Protein AF-A0A238YSC8-F1 (afdb_monomer)

Radius of gyration: 17.6 Å; Cα contacts (8 Å, |Δi|>4): 257; chains: 1; bounding box: 43×34×46 Å

Mean predicted aligned error: 5.59 Å

Organism: NCBI:txid52697

InterPro domains:
  IPR034660 DinB/YfiT-like putative metalloenzymes [G3DSA:1.20.120.450] (1-91)
  IPR034660 DinB/YfiT-like putative metalloenzymes [SSF109854] (2-89)

Structure (mmCIF, N/CA/C/O backbone):
data_AF-A0A238YSC8-F1
#
_entry.id   AF-A0A238YSC8-F1
#
loop_
_atom_site.group_PDB
_atom_site.id
_atom_site.type_symbol
_atom_site.label_atom_id
_atom_site.label_alt_id
_atom_site.label_comp_id
_atom_site.label_asym_id
_atom_site.label_entity_id
_atom_site.label_seq_id
_atom_site.pdbx_PDB_ins_code
_atom_site.Cartn_x
_atom_site.Cartn_y
_atom_site.Cartn_z
_atom_site.occupancy
_atom_site.B_iso_or_equiv
_atom_site.auth_seq_id
_atom_site.auth_comp_id
_atom_site.auth_asym_id
_atom_site.auth_atom_id
_atom_site.pdbx_PDB_model_num
ATOM 1 N N . MET A 1 1 ? -5.674 9.977 -12.460 1.00 64.38 1 MET A N 1
ATOM 2 C CA . MET A 1 1 ? -5.389 8.674 -13.102 1.00 64.38 1 MET A CA 1
ATOM 3 C C . MET A 1 1 ? -4.545 8.762 -14.370 1.00 64.38 1 MET A C 1
ATOM 5 O O . MET A 1 1 ? -3.507 8.117 -14.392 1.00 64.38 1 MET A O 1
ATOM 9 N N . ALA A 1 2 ? -4.904 9.550 -15.394 1.00 58.25 2 ALA A N 1
ATOM 10 C CA . ALA A 1 2 ? -4.159 9.576 -16.668 1.00 58.25 2 ALA A CA 1
ATOM 11 C C . ALA A 1 2 ? -2.650 9.873 -16.512 1.00 58.25 2 ALA A C 1
ATOM 13 O O . ALA A 1 2 ? -1.813 9.073 -16.926 1.00 58.25 2 ALA A O 1
ATOM 14 N N . GLY A 1 3 ? -2.290 10.927 -15.768 1.00 67.88 3 GLY A N 1
ATOM 15 C CA . GLY A 1 3 ? -0.882 11.250 -15.485 1.00 67.88 3 GLY A CA 1
ATOM 16 C C . GLY A 1 3 ? -0.117 10.179 -14.689 1.00 67.88 3 GLY A C 1
ATOM 17 O O . GLY A 1 3 ? 1.114 10.140 -14.731 1.00 67.88 3 GLY A O 1
ATOM 18 N N . ALA A 1 4 ? -0.824 9.290 -13.985 1.00 76.31 4 ALA A N 1
ATOM 19 C CA . ALA A 1 4 ? -0.217 8.163 -13.285 1.00 76.31 4 ALA A CA 1
ATOM 20 C C . ALA A 1 4 ? 0.035 6.976 -14.233 1.00 76.31 4 ALA A C 1
ATOM 22 O O . ALA A 1 4 ? 1.123 6.401 -14.215 1.00 76.31 4 ALA A O 1
ATOM 23 N N . ALA A 1 5 ? -0.901 6.690 -15.146 1.00 81.25 5 ALA A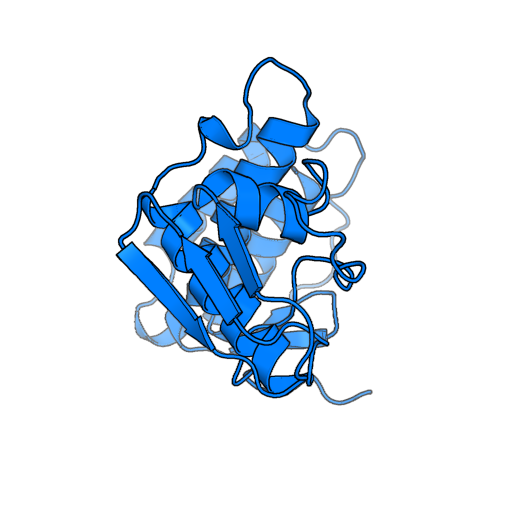 N 1
ATOM 24 C CA . ALA A 1 5 ? -0.708 5.703 -16.210 1.00 81.25 5 ALA A CA 1
ATOM 25 C C . ALA A 1 5 ? 0.500 6.050 -17.100 1.00 81.25 5 ALA A C 1
ATOM 27 O O . ALA A 1 5 ? 1.353 5.195 -17.337 1.00 81.25 5 ALA A O 1
ATOM 28 N N . ASP A 1 6 ? 0.652 7.315 -17.501 1.00 83.25 6 ASP A N 1
ATOM 29 C CA . ASP A 1 6 ? 1.823 7.753 -18.275 1.00 83.25 6 ASP A CA 1
ATOM 30 C C . ASP A 1 6 ? 3.129 7.662 -17.475 1.00 83.25 6 ASP A C 1
ATOM 32 O O . ASP A 1 6 ? 4.182 7.336 -18.029 1.00 83.25 6 ASP A O 1
ATOM 36 N N . ALA A 1 7 ? 3.083 7.876 -16.156 1.00 86.12 7 ALA A N 1
ATOM 37 C CA . ALA A 1 7 ? 4.238 7.620 -15.302 1.00 86.12 7 ALA A CA 1
ATOM 38 C C . ALA A 1 7 ? 4.650 6.141 -15.336 1.00 86.12 7 ALA A C 1
ATOM 40 O O . ALA A 1 7 ? 5.844 5.848 -15.389 1.00 86.12 7 ALA A O 1
ATOM 41 N N . TYR A 1 8 ? 3.697 5.208 -15.371 1.00 90.44 8 TYR A N 1
ATOM 42 C CA . TYR A 1 8 ? 3.995 3.780 -15.476 1.00 90.44 8 TYR A CA 1
ATOM 43 C C . TYR A 1 8 ? 4.559 3.370 -16.828 1.00 90.44 8 TYR A C 1
ATOM 45 O O . TYR A 1 8 ? 5.507 2.587 -16.853 1.00 90.44 8 TYR A O 1
ATOM 53 N N . VAL A 1 9 ? 4.062 3.942 -17.929 1.00 89.56 9 VAL A N 1
ATOM 54 C CA . VAL A 1 9 ? 4.669 3.762 -19.259 1.00 89.56 9 VAL A CA 1
ATOM 55 C C . VAL A 1 9 ? 6.154 4.112 -19.217 1.00 89.56 9 VAL A C 1
ATOM 57 O O . VAL A 1 9 ? 6.988 3.306 -19.627 1.00 89.56 9 VAL A O 1
ATOM 60 N N . ARG A 1 10 ? 6.494 5.266 -18.630 1.00 89.25 10 ARG A N 1
ATOM 61 C CA . ARG A 1 10 ? 7.890 5.705 -18.496 1.00 89.25 10 ARG A CA 1
ATOM 62 C C . ARG A 1 10 ? 8.728 4.742 -17.664 1.00 89.25 10 ARG A C 1
ATOM 64 O O . ARG A 1 10 ? 9.834 4.411 -18.075 1.00 89.25 10 ARG A O 1
ATOM 71 N N . LEU A 1 11 ? 8.214 4.249 -16.535 1.00 92.31 11 LEU A N 1
ATOM 72 C CA . LEU A 1 11 ? 8.945 3.271 -15.721 1.00 92.31 11 LEU A CA 1
ATOM 73 C C . LEU A 1 11 ? 9.234 1.981 -16.500 1.00 92.31 11 LEU A C 1
ATOM 75 O O . LEU A 1 11 ? 10.340 1.456 -16.411 1.00 92.31 11 LEU A O 1
ATOM 79 N N . LEU A 1 12 ? 8.279 1.479 -17.288 1.00 93.50 12 LEU A N 1
ATOM 80 C CA . LEU A 1 12 ? 8.505 0.285 -18.109 1.00 93.50 12 LEU A CA 1
ATOM 81 C C . LEU A 1 12 ? 9.498 0.546 -19.251 1.00 93.50 12 LEU A C 1
ATOM 83 O O . LEU A 1 12 ? 10.317 -0.320 -19.556 1.00 93.50 12 LEU A O 1
ATOM 87 N N . ASP A 1 13 ? 9.483 1.736 -19.852 1.00 92.50 13 ASP A N 1
ATOM 88 C CA . ASP A 1 13 ? 10.477 2.108 -20.860 1.00 92.50 13 ASP A CA 1
ATOM 89 C C . ASP A 1 13 ? 11.886 2.242 -20.255 1.00 92.50 13 ASP A C 1
ATOM 91 O O . ASP A 1 13 ? 12.829 1.695 -20.826 1.00 92.50 13 ASP A O 1
ATOM 95 N N . VAL A 1 14 ? 12.031 2.836 -19.064 1.00 92.81 14 VAL A N 1
ATOM 96 C CA . VAL A 1 14 ? 13.306 2.867 -18.316 1.00 92.81 14 VAL A CA 1
ATOM 97 C C . VAL A 1 14 ? 13.783 1.456 -17.994 1.00 92.81 14 VAL A C 1
ATOM 99 O O . VAL A 1 14 ? 14.952 1.139 -18.201 1.00 92.81 14 VAL A O 1
ATOM 102 N N . ALA A 1 15 ? 12.889 0.580 -17.535 1.00 93.94 15 ALA A N 1
ATOM 103 C CA . ALA A 1 15 ? 13.233 -0.811 -17.266 1.00 93.94 15 ALA A CA 1
ATOM 104 C C . ALA A 1 15 ? 13.764 -1.524 -18.518 1.00 93.94 15 ALA A C 1
ATOM 106 O O . ALA A 1 1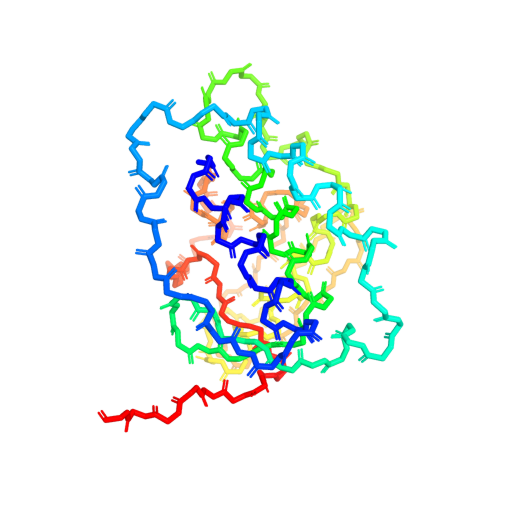5 ? 14.674 -2.344 -18.422 1.00 93.94 15 ALA A O 1
ATOM 107 N N . ARG A 1 16 ? 13.219 -1.201 -19.696 1.00 92.25 16 ARG A N 1
ATOM 108 C CA . ARG A 1 16 ? 13.621 -1.785 -20.979 1.00 92.25 16 ARG A CA 1
ATOM 109 C C . ARG A 1 16 ? 14.963 -1.260 -21.486 1.00 92.25 16 ARG A C 1
ATOM 111 O O . ARG A 1 16 ? 15.736 -2.040 -22.033 1.00 92.25 16 ARG A O 1
ATOM 118 N N . THR A 1 17 ? 15.202 0.046 -21.388 1.00 91.31 17 THR A N 1
ATOM 119 C CA . THR A 1 17 ? 16.328 0.720 -22.061 1.00 91.31 17 THR A CA 1
ATOM 120 C C . THR A 1 17 ? 17.481 1.073 -21.128 1.00 91.31 17 THR A C 1
ATOM 122 O O . THR A 1 17 ? 18.590 1.303 -21.599 1.00 91.31 17 THR A O 1
ATOM 125 N N . GLY A 1 18 ? 17.231 1.153 -19.819 1.00 85.19 18 GLY A N 1
ATOM 126 C CA . GLY A 1 18 ? 18.168 1.702 -18.840 1.00 85.19 18 GLY A CA 1
ATOM 127 C C . GLY A 1 18 ? 18.346 3.222 -18.936 1.00 85.19 18 GLY A C 1
ATOM 128 O O . GLY A 1 18 ? 19.244 3.760 -18.298 1.00 85.19 18 GLY A O 1
ATOM 129 N N . THR A 1 19 ? 17.539 3.925 -19.738 1.00 80.38 19 THR A N 1
ATOM 130 C CA . THR A 1 19 ? 17.641 5.377 -19.941 1.00 80.38 19 THR A CA 1
ATOM 131 C C . THR A 1 19 ? 16.330 6.057 -19.574 1.00 80.38 19 THR A C 1
ATOM 133 O O . THR A 1 19 ? 15.269 5.682 -20.075 1.00 80.38 19 THR A O 1
ATOM 136 N N . GLU A 1 20 ? 16.407 7.091 -18.738 1.00 70.81 20 GLU A N 1
ATOM 137 C CA . GLU A 1 20 ? 15.304 8.030 -18.546 1.00 70.81 20 GLU A CA 1
ATOM 138 C C . GLU A 1 20 ? 15.162 8.871 -19.817 1.00 70.81 20 GLU A C 1
ATOM 140 O O . GLU A 1 20 ? 15.977 9.746 -20.102 1.00 70.81 20 GLU A O 1
ATOM 145 N N . ALA A 1 21 ? 14.155 8.564 -20.637 1.00 58.00 21 ALA A N 1
ATOM 146 C CA . ALA A 1 21 ? 13.772 9.464 -21.715 1.00 58.00 21 ALA A CA 1
ATOM 147 C C . ALA A 1 21 ? 13.304 10.797 -21.103 1.00 58.00 21 ALA A C 1
ATOM 149 O O . ALA A 1 21 ? 12.639 10.801 -20.064 1.00 58.00 21 ALA A O 1
ATOM 150 N N . GLY A 1 22 ? 13.673 11.915 -21.736 1.00 50.81 22 GLY A N 1
ATOM 151 C CA . GLY A 1 22 ? 13.318 13.257 -21.274 1.00 50.81 22 GLY A CA 1
ATOM 152 C C . GLY A 1 22 ? 11.814 13.421 -21.034 1.00 50.81 22 GLY A C 1
ATOM 153 O O . GLY A 1 22 ? 10.988 12.768 -21.671 1.00 50.81 22 GLY A O 1
ATOM 154 N N . ILE A 1 23 ? 11.468 14.290 -20.083 1.00 46.94 23 ILE A N 1
ATOM 155 C CA . ILE A 1 23 ? 10.084 14.594 -19.714 1.00 46.94 23 ILE A CA 1
ATOM 156 C C . ILE A 1 23 ? 9.433 15.356 -20.874 1.00 46.94 23 ILE A C 1
ATOM 158 O O . ILE A 1 23 ? 9.537 16.576 -20.952 1.00 46.94 23 ILE A O 1
ATOM 162 N N . GLU A 1 24 ? 8.743 14.656 -21.769 1.00 49.22 24 GLU A N 1
ATOM 163 C CA . GLU A 1 24 ? 7.654 15.284 -22.511 1.00 49.22 24 GLU A CA 1
ATOM 164 C C . GLU A 1 24 ? 6.443 15.315 -21.580 1.00 49.22 24 GLU A C 1
ATOM 166 O O . GLU A 1 24 ? 5.875 14.277 -21.219 1.00 49.22 24 GLU A O 1
ATOM 171 N N . ASP A 1 25 ? 6.114 16.522 -21.117 1.00 48.91 25 ASP A N 1
ATOM 172 C CA . ASP A 1 25 ? 4.955 16.799 -20.278 1.00 48.91 25 ASP A CA 1
ATOM 173 C C . ASP A 1 25 ? 3.672 16.522 -21.072 1.00 48.91 25 ASP A C 1
ATOM 175 O O . ASP A 1 25 ? 3.086 17.388 -21.711 1.00 48.91 25 ASP A O 1
ATOM 179 N N . SER A 1 26 ? 3.266 15.256 -21.072 1.00 51.94 26 SER A N 1
ATOM 180 C CA . SER A 1 26 ? 1.956 14.800 -21.541 1.00 51.94 26 SER A CA 1
ATOM 181 C C . SER A 1 26 ? 0.897 14.914 -20.442 1.00 51.94 26 SER A C 1
ATOM 183 O O . SER A 1 26 ? -0.267 14.604 -20.678 1.00 51.94 26 SER A O 1
ATOM 185 N N . SER A 1 27 ? 1.266 15.390 -19.247 1.00 49.78 27 SER A N 1
ATOM 186 C CA . SER A 1 27 ? 0.360 15.607 -18.117 1.00 49.78 27 SER A CA 1
ATOM 187 C C . SER A 1 27 ? -0.376 16.945 -18.215 1.00 49.78 27 SER A C 1
ATOM 189 O O . SER A 1 27 ? -0.402 17.737 -17.276 1.00 49.78 27 SER A O 1
ATOM 191 N N . GLY A 1 28 ? -1.041 17.177 -19.345 1.00 47.53 28 GLY A N 1
ATOM 192 C CA . GLY A 1 28 ? -2.142 18.132 -19.380 1.00 47.53 28 GLY A CA 1
ATOM 193 C C . GLY A 1 28 ? -3.336 17.595 -18.571 1.00 47.53 28 GLY A C 1
ATOM 194 O O . GLY A 1 28 ? -3.516 16.375 -18.488 1.00 47.53 28 GLY A O 1
ATOM 195 N N . PRO A 1 29 ? -4.182 18.464 -17.992 1.00 51.38 29 PRO A N 1
ATOM 196 C CA . PRO A 1 29 ? -5.424 18.059 -17.320 1.00 51.38 29 PRO A CA 1
ATOM 197 C C . PRO A 1 29 ? -6.420 17.320 -18.242 1.00 51.38 29 PRO A C 1
ATOM 199 O O . PRO A 1 29 ? -7.362 16.718 -17.737 1.00 51.38 29 PRO A O 1
ATOM 202 N N . ASP A 1 30 ? -6.157 17.297 -19.554 1.00 53.28 30 ASP A N 1
ATOM 203 C CA . ASP A 1 30 ? -6.981 16.674 -20.599 1.00 53.28 30 ASP A CA 1
ATOM 204 C C . ASP A 1 30 ? -6.382 15.373 -21.171 1.00 53.28 30 ASP A C 1
ATOM 206 O O . ASP A 1 30 ? -6.809 14.902 -22.226 1.00 53.28 30 ASP A O 1
ATOM 210 N N . ALA A 1 31 ? -5.362 14.789 -20.529 1.00 61.41 31 ALA A N 1
ATOM 211 C CA . ALA A 1 31 ? -4.798 13.521 -20.988 1.00 61.41 31 ALA A CA 1
ATOM 212 C C . ALA A 1 31 ? -5.861 12.410 -20.931 1.00 61.41 31 ALA A C 1
ATOM 214 O O . ALA A 1 31 ? -6.350 12.049 -19.859 1.00 61.41 31 ALA A O 1
ATOM 215 N N . ASP A 1 32 ? -6.203 11.871 -22.101 1.00 78.94 32 ASP A N 1
ATOM 216 C CA . ASP A 1 32 ? -7.170 10.790 -22.252 1.00 78.94 32 ASP A CA 1
ATOM 217 C C . ASP A 1 32 ? -6.689 9.531 -21.511 1.00 78.94 32 ASP A C 1
ATOM 219 O O . ASP A 1 32 ? -5.675 8.919 -21.866 1.00 78.94 32 ASP A O 1
ATOM 223 N N . LEU A 1 33 ? -7.427 9.157 -20.459 1.00 79.12 33 LEU A N 1
ATOM 224 C CA . LEU A 1 33 ? -7.139 7.983 -19.642 1.00 79.12 33 LEU A CA 1
ATOM 225 C C . LEU A 1 33 ? -7.124 6.704 -20.485 1.00 79.12 33 LEU A C 1
ATOM 227 O O . LEU A 1 33 ? -6.272 5.850 -20.245 1.00 79.12 33 LEU A O 1
ATOM 231 N N . ASP A 1 34 ? -8.024 6.578 -21.462 1.00 82.25 34 ASP A N 1
ATOM 232 C CA . ASP A 1 34 ? -8.090 5.402 -22.329 1.00 82.25 34 ASP A CA 1
ATOM 233 C C . ASP A 1 34 ? -6.828 5.297 -23.189 1.00 82.25 34 ASP A C 1
ATOM 235 O O . ASP A 1 34 ? -6.187 4.243 -23.258 1.00 82.25 34 ASP A O 1
ATOM 239 N N . ALA A 1 35 ? -6.374 6.422 -23.743 1.00 84.12 35 ALA A N 1
ATOM 240 C CA . ALA A 1 35 ? -5.121 6.484 -24.482 1.00 84.12 35 ALA A CA 1
ATOM 241 C C . ALA A 1 35 ? -3.905 6.143 -23.598 1.00 84.12 35 ALA A C 1
ATOM 243 O O . ALA A 1 35 ? -3.019 5.396 -24.031 1.00 84.12 35 ALA A O 1
ATOM 244 N N . SER A 1 36 ? -3.841 6.653 -22.362 1.00 83.19 36 SER A N 1
ATOM 245 C CA . SER A 1 36 ? -2.741 6.348 -21.431 1.00 83.19 36 SER A CA 1
ATOM 246 C C . SER A 1 36 ? -2.745 4.877 -20.996 1.00 83.19 36 SER A C 1
ATOM 248 O O . SER A 1 36 ? -1.689 4.238 -20.984 1.00 83.19 36 SER A O 1
ATOM 250 N N . LEU A 1 37 ? -3.915 4.298 -20.707 1.00 84.50 37 LEU A N 1
ATOM 251 C CA . LEU A 1 37 ? -4.049 2.873 -20.389 1.00 84.50 37 LEU A CA 1
ATOM 252 C C . LEU A 1 37 ? -3.712 1.992 -21.595 1.00 84.50 37 LEU A C 1
ATOM 254 O O . LEU A 1 37 ? -2.982 1.015 -21.445 1.00 84.50 37 LEU A O 1
ATOM 258 N N . THR A 1 38 ? -4.145 2.369 -22.797 1.00 88.50 38 THR A N 1
ATOM 259 C CA . THR A 1 38 ? -3.797 1.675 -24.045 1.00 88.50 38 THR A CA 1
ATOM 260 C C . THR A 1 38 ? -2.284 1.628 -24.249 1.00 88.50 38 THR A C 1
ATOM 262 O O . THR A 1 38 ? -1.724 0.564 -24.529 1.00 88.50 38 THR A O 1
ATOM 265 N N . ARG A 1 39 ? -1.581 2.753 -24.046 1.00 89.19 39 ARG A N 1
ATOM 266 C CA . ARG A 1 39 ? -0.110 2.785 -24.112 1.00 89.19 39 ARG A CA 1
ATOM 267 C C . ARG A 1 39 ? 0.528 1.879 -23.062 1.00 89.19 39 ARG A C 1
ATOM 269 O O . ARG A 1 39 ? 1.464 1.148 -23.387 1.00 89.19 39 ARG A O 1
ATOM 276 N N . LEU A 1 40 ? 0.023 1.898 -21.829 1.00 88.38 40 LEU A N 1
ATOM 277 C CA . LEU A 1 40 ? 0.515 1.032 -20.759 1.00 88.38 40 LEU A CA 1
ATOM 278 C C . LEU A 1 40 ? 0.338 -0.448 -21.111 1.00 88.38 40 LEU A C 1
ATOM 280 O O . LEU A 1 40 ? 1.313 -1.201 -21.080 1.00 88.38 40 LEU A O 1
ATOM 284 N N . PHE A 1 41 ? -0.861 -0.855 -21.523 1.00 89.62 41 PHE A N 1
ATOM 285 C CA . PHE A 1 41 ? -1.148 -2.239 -21.889 1.00 89.62 41 PHE A CA 1
ATOM 286 C C . PHE A 1 41 ? -0.367 -2.712 -23.115 1.00 89.62 41 PHE A C 1
ATOM 288 O O . PHE A 1 41 ? -0.014 -3.884 -23.174 1.00 89.62 41 PHE A O 1
ATOM 295 N N . ALA A 1 42 ? -0.010 -1.823 -24.046 1.00 90.94 42 ALA A N 1
ATOM 296 C CA . ALA A 1 42 ? 0.880 -2.162 -25.154 1.00 90.94 42 ALA A CA 1
ATOM 297 C C . ALA A 1 42 ? 2.340 -2.398 -24.710 1.00 90.94 42 ALA A C 1
ATOM 299 O O . ALA A 1 42 ? 3.063 -3.168 -25.344 1.00 90.94 42 ALA A O 1
ATOM 300 N N . ARG A 1 43 ? 2.801 -1.754 -23.627 1.00 90.38 43 ARG A N 1
ATOM 301 C CA . ARG A 1 43 ? 4.177 -1.904 -23.112 1.00 90.38 43 ARG A CA 1
ATOM 302 C C . ARG A 1 43 ? 4.390 -3.184 -22.321 1.00 90.38 43 ARG A C 1
ATOM 304 O O . ARG A 1 43 ? 5.468 -3.763 -22.417 1.00 90.38 43 ARG A O 1
ATOM 311 N N . VAL A 1 44 ? 3.384 -3.635 -21.576 1.00 92.38 44 VAL A N 1
ATOM 312 C CA . VAL A 1 44 ? 3.476 -4.840 -20.737 1.00 92.38 44 VAL A CA 1
ATOM 313 C C . VAL A 1 44 ? 3.940 -6.081 -21.521 1.00 92.38 44 VAL A C 1
ATOM 315 O O . VAL A 1 44 ? 4.970 -6.642 -21.152 1.00 92.38 44 VAL A O 1
ATOM 318 N N . PRO A 1 45 ? 3.286 -6.511 -22.617 1.00 93.62 45 PRO A N 1
ATOM 319 C CA . PRO A 1 45 ? 3.725 -7.690 -23.366 1.00 93.62 45 PRO A CA 1
ATOM 320 C C . PRO A 1 45 ? 5.023 -7.457 -24.153 1.00 93.62 45 PRO A C 1
ATOM 322 O O . PRO A 1 45 ? 5.693 -8.417 -24.521 1.00 93.62 45 PRO A O 1
ATOM 325 N N . ALA A 1 46 ? 5.392 -6.199 -24.414 1.00 92.69 46 ALA A N 1
ATOM 326 C CA . ALA A 1 46 ? 6.614 -5.844 -25.132 1.00 92.69 46 ALA A CA 1
ATOM 327 C C . ALA A 1 46 ? 7.866 -5.823 -24.236 1.00 92.69 46 ALA A C 1
ATOM 329 O O . ALA A 1 46 ? 8.977 -5.666 -24.750 1.00 92.69 46 ALA A O 1
ATOM 330 N N . LEU A 1 47 ? 7.716 -5.945 -22.910 1.00 93.81 47 LEU A N 1
ATOM 331 C CA . LEU A 1 47 ? 8.845 -5.872 -21.989 1.00 93.81 47 LEU A CA 1
ATOM 332 C C . LEU A 1 47 ? 9.610 -7.211 -21.945 1.00 93.81 47 LEU A C 1
ATOM 334 O O . LEU A 1 47 ? 9.020 -8.237 -21.595 1.00 93.81 47 LEU A O 1
ATOM 338 N N . PRO A 1 48 ? 10.926 -7.233 -22.252 1.00 96.06 48 PRO A N 1
ATOM 339 C CA . PRO A 1 48 ? 11.724 -8.455 -22.174 1.00 96.06 48 PRO A CA 1
ATOM 340 C C . PRO A 1 48 ? 11.715 -9.062 -20.767 1.00 96.06 48 PRO A C 1
ATOM 342 O O . PRO A 1 48 ? 11.812 -8.336 -19.780 1.00 96.06 48 PRO A O 1
ATOM 345 N N . VAL A 1 49 ? 11.684 -10.397 -20.667 1.00 95.56 49 VAL A N 1
ATOM 346 C CA . VAL A 1 49 ? 11.579 -11.108 -19.375 1.00 95.56 49 VAL A CA 1
ATOM 347 C C . VAL A 1 49 ? 12.596 -10.628 -18.321 1.00 95.56 49 VAL A C 1
ATOM 349 O O . VAL A 1 49 ? 12.176 -10.339 -17.200 1.00 95.56 49 VAL A O 1
ATOM 352 N N . PRO A 1 50 ? 13.899 -10.462 -18.633 1.00 96.12 50 PRO A N 1
ATOM 353 C CA . PRO A 1 50 ? 14.871 -9.990 -17.643 1.00 96.12 50 PRO A CA 1
ATOM 354 C C . PRO A 1 50 ? 14.623 -8.550 -17.173 1.00 96.12 50 PRO A C 1
ATOM 356 O O . PRO A 1 50 ? 14.915 -8.221 -16.025 1.00 96.12 50 PRO A O 1
ATOM 359 N N . ALA A 1 51 ? 14.046 -7.700 -18.029 1.00 96.25 51 ALA A N 1
ATOM 360 C CA . ALA A 1 51 ? 13.813 -6.291 -17.722 1.00 96.25 51 ALA A CA 1
ATOM 361 C C . ALA A 1 51 ? 12.770 -6.091 -16.611 1.00 96.25 51 ALA A C 1
ATOM 363 O O . ALA A 1 51 ? 12.785 -5.062 -15.940 1.00 96.25 51 ALA A O 1
ATOM 364 N N . TRP A 1 52 ? 11.923 -7.089 -16.331 1.00 97.19 52 TRP A N 1
ATOM 365 C CA . TRP A 1 52 ? 11.001 -7.046 -15.192 1.00 97.19 52 TRP A CA 1
ATOM 366 C C . TRP A 1 52 ? 11.708 -6.917 -13.836 1.00 97.19 52 TRP A C 1
ATOM 368 O O . TRP A 1 52 ? 11.116 -6.382 -12.898 1.00 97.19 52 TRP A O 1
ATOM 378 N N . GLN A 1 53 ? 12.960 -7.378 -13.730 1.00 96.44 53 GLN A N 1
ATOM 379 C CA . GLN A 1 53 ? 13.761 -7.289 -12.504 1.00 96.44 53 GLN A CA 1
ATOM 380 C C . GLN A 1 53 ? 14.538 -5.974 -12.377 1.00 96.44 53 GLN A C 1
ATOM 382 O O . GLN A 1 53 ? 15.068 -5.681 -11.305 1.00 96.44 53 GLN A O 1
ATOM 387 N N . ASN A 1 54 ? 14.601 -5.166 -13.439 1.00 95.94 54 ASN A N 1
ATOM 388 C CA . ASN A 1 54 ? 15.339 -3.911 -13.404 1.00 95.94 54 ASN A CA 1
ATOM 389 C C . ASN A 1 54 ? 14.692 -2.943 -12.409 1.00 95.94 54 ASN A C 1
ATOM 391 O O . ASN A 1 54 ? 13.472 -2.761 -12.395 1.00 95.94 54 ASN A O 1
ATOM 395 N N . LEU A 1 55 ? 15.527 -2.332 -11.564 1.00 94.69 55 LEU A N 1
ATOM 396 C CA . LEU A 1 55 ? 15.078 -1.351 -10.585 1.00 94.69 55 LEU A CA 1
ATOM 397 C C . LEU A 1 55 ? 14.775 -0.023 -11.273 1.00 94.69 55 LEU A C 1
ATOM 399 O O . LEU A 1 55 ? 15.646 0.569 -11.906 1.00 94.69 55 LEU A O 1
ATOM 403 N N . VAL A 1 56 ? 13.562 0.465 -11.057 1.00 94.19 56 VAL A N 1
ATOM 404 C CA . VAL A 1 56 ? 13.075 1.771 -11.493 1.00 94.19 56 VAL A CA 1
ATOM 405 C C . VAL A 1 56 ? 12.766 2.635 -10.273 1.00 94.19 56 VAL A C 1
ATOM 407 O O . VAL A 1 56 ? 12.538 2.115 -9.177 1.00 94.19 56 VAL A O 1
ATOM 410 N N . THR A 1 57 ? 12.762 3.954 -10.446 1.00 92.38 57 THR A N 1
ATOM 411 C CA . THR A 1 57 ? 12.574 4.910 -9.347 1.00 92.38 57 THR A CA 1
ATOM 412 C C . THR A 1 57 ? 11.169 5.502 -9.396 1.00 92.38 57 THR A C 1
ATOM 414 O O . THR A 1 57 ? 10.771 6.130 -10.373 1.00 92.38 57 THR A O 1
ATOM 417 N N . ALA A 1 58 ? 10.391 5.316 -8.330 1.00 89.06 58 ALA A N 1
ATOM 418 C CA . ALA A 1 58 ? 9.104 5.978 -8.179 1.00 89.06 58 ALA A CA 1
ATOM 419 C C . ALA A 1 58 ? 9.290 7.497 -8.036 1.00 89.06 58 ALA A C 1
ATOM 421 O O . ALA A 1 58 ? 10.295 7.954 -7.501 1.00 89.06 58 ALA A O 1
ATOM 422 N N . ARG A 1 59 ? 8.269 8.291 -8.388 1.00 85.75 59 ARG A N 1
ATOM 423 C CA . ARG A 1 59 ? 8.290 9.760 -8.223 1.00 85.75 59 ARG A CA 1
ATOM 424 C C . ARG A 1 59 ? 8.644 10.215 -6.796 1.00 85.75 59 ARG A C 1
ATOM 426 O O . ARG A 1 59 ? 9.243 11.264 -6.619 1.00 85.75 59 ARG A O 1
ATOM 433 N N . ALA A 1 60 ? 8.303 9.415 -5.785 1.00 84.38 60 ALA A N 1
ATOM 434 C CA . ALA A 1 60 ? 8.643 9.658 -4.379 1.00 84.38 60 ALA A CA 1
ATOM 435 C C . ALA A 1 60 ? 10.081 9.221 -3.984 1.00 84.38 60 ALA A C 1
ATOM 437 O O . ALA A 1 60 ? 10.405 9.130 -2.795 1.00 84.38 60 ALA A O 1
ATOM 438 N N . GLY A 1 61 ? 10.933 8.906 -4.965 1.00 87.56 61 GLY A N 1
ATOM 439 C CA . GLY A 1 61 ? 12.372 8.654 -4.826 1.00 87.56 61 GLY A CA 1
ATOM 440 C C . GLY A 1 61 ? 12.774 7.249 -4.365 1.00 87.56 61 GLY A C 1
ATOM 441 O O . GLY A 1 61 ? 13.963 6.950 -4.290 1.00 87.56 61 GLY A O 1
ATOM 442 N N . TRP A 1 62 ? 11.827 6.372 -4.030 1.00 89.94 62 TRP A N 1
ATOM 443 C CA . TRP A 1 62 ? 12.126 4.976 -3.685 1.00 89.94 62 TRP A CA 1
ATOM 444 C C . TRP A 1 62 ? 12.173 4.092 -4.929 1.00 89.94 62 TRP A C 1
ATOM 446 O O . TRP A 1 62 ? 11.445 4.319 -5.898 1.00 89.94 62 TRP A O 1
ATOM 456 N N . ARG A 1 63 ? 13.038 3.078 -4.897 1.00 93.12 63 ARG A N 1
ATOM 457 C CA . ARG A 1 63 ? 13.241 2.149 -6.009 1.00 93.12 63 ARG A CA 1
ATOM 458 C C . ARG A 1 63 ? 12.370 0.910 -5.845 1.00 93.12 63 ARG A C 1
ATOM 460 O O . ARG A 1 63 ? 11.985 0.553 -4.731 1.00 93.12 63 ARG A O 1
ATOM 467 N N . HIS A 1 64 ? 12.070 0.253 -6.957 1.00 94.44 64 HIS A N 1
ATOM 468 C CA . HIS A 1 64 ? 11.418 -1.054 -6.994 1.00 94.44 64 HIS A CA 1
ATOM 469 C C . HIS A 1 64 ? 11.664 -1.742 -8.342 1.00 94.44 64 HIS A C 1
ATOM 471 O O . HIS A 1 64 ? 11.923 -1.054 -9.329 1.00 94.44 64 HIS A O 1
ATOM 477 N N . PRO A 1 65 ? 11.559 -3.075 -8.434 1.00 95.75 65 PRO A N 1
ATOM 478 C CA . PRO A 1 65 ? 11.575 -3.769 -9.713 1.00 95.75 65 PRO A CA 1
ATOM 479 C C . PRO A 1 65 ? 10.428 -3.318 -10.620 1.00 95.75 65 PRO A C 1
ATOM 481 O O . PRO A 1 65 ? 9.338 -2.979 -10.143 1.00 95.75 65 PRO A O 1
ATOM 484 N N . ALA A 1 66 ? 10.638 -3.374 -11.930 1.00 96.06 66 ALA A N 1
ATOM 485 C CA . ALA A 1 66 ? 9.641 -2.974 -12.916 1.00 96.06 66 ALA A CA 1
ATOM 486 C C . ALA A 1 66 ? 8.318 -3.747 -12.797 1.00 96.06 66 ALA A C 1
ATOM 488 O O . ALA A 1 66 ? 7.260 -3.166 -13.023 1.00 96.06 66 ALA A O 1
ATOM 489 N N . TRP A 1 67 ? 8.332 -5.016 -12.369 1.00 95.62 67 TRP A N 1
ATOM 490 C CA . TRP A 1 67 ? 7.093 -5.782 -12.155 1.00 95.62 67 TRP A CA 1
ATOM 491 C C . TRP A 1 67 ? 6.188 -5.164 -11.080 1.00 95.62 67 TRP A C 1
ATOM 493 O O . TRP A 1 67 ? 4.964 -5.234 -11.183 1.00 95.62 67 TRP A O 1
ATOM 503 N N . PHE A 1 68 ? 6.765 -4.485 -10.083 1.00 94.44 68 PHE A N 1
ATOM 504 C CA . PHE A 1 68 ? 6.002 -3.853 -9.006 1.00 94.44 68 PHE A CA 1
ATOM 505 C C . PHE A 1 68 ? 5.199 -2.640 -9.506 1.00 94.44 68 PHE A C 1
ATOM 507 O O . PHE A 1 68 ? 4.200 -2.266 -8.896 1.00 94.44 68 PHE A O 1
ATOM 514 N N . THR A 1 69 ? 5.564 -2.069 -10.662 1.00 93.75 69 THR A N 1
ATOM 515 C CA . THR A 1 69 ? 4.778 -1.040 -11.362 1.00 93.75 69 THR A CA 1
ATOM 516 C C . THR A 1 69 ? 3.335 -1.482 -11.599 1.00 93.75 69 THR A C 1
ATOM 518 O O . THR A 1 69 ? 2.417 -0.695 -11.389 1.00 93.75 69 THR A O 1
ATOM 521 N N . LEU A 1 70 ? 3.116 -2.744 -11.979 1.00 93.69 70 LEU A N 1
ATOM 522 C CA . LEU A 1 70 ? 1.773 -3.253 -12.267 1.00 93.69 70 LEU A CA 1
ATOM 523 C C . LEU A 1 70 ? 0.902 -3.304 -11.013 1.00 93.69 70 LEU A C 1
ATOM 525 O O . LEU A 1 70 ? -0.268 -2.939 -11.055 1.00 93.69 70 LEU A O 1
ATOM 529 N N . LEU A 1 71 ? 1.487 -3.6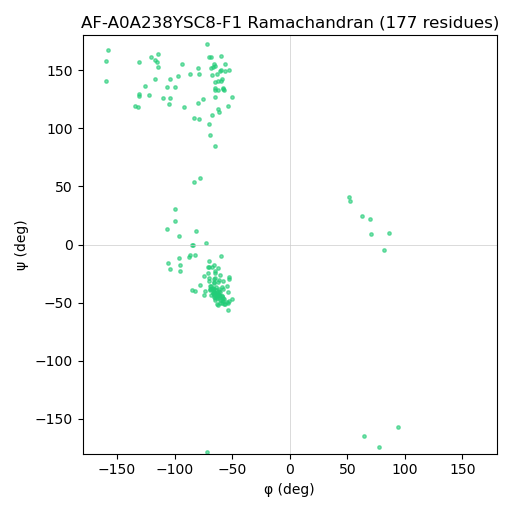78 -9.876 1.00 94.38 71 LEU A N 1
ATOM 530 C CA . LEU A 1 71 ? 0.774 -3.703 -8.603 1.00 94.38 71 LEU A CA 1
ATOM 531 C C . LEU A 1 71 ? 0.446 -2.290 -8.107 1.00 94.38 71 LEU A C 1
ATOM 533 O O . LEU A 1 71 ? -0.625 -2.049 -7.553 1.00 94.38 71 LEU A O 1
ATOM 537 N N . ARG A 1 72 ? 1.342 -1.325 -8.352 1.00 93.25 72 ARG A N 1
ATOM 538 C CA . ARG A 1 72 ? 1.062 0.093 -8.088 1.00 93.25 72 ARG A CA 1
ATOM 539 C C . ARG A 1 72 ? -0.067 0.622 -8.974 1.00 93.25 72 ARG A C 1
ATOM 541 O O . ARG A 1 72 ? -0.928 1.329 -8.462 1.00 93.25 72 ARG A O 1
ATOM 548 N N . CYS A 1 73 ? -0.082 0.246 -10.253 1.00 92.56 73 CYS A N 1
ATOM 549 C CA . CYS A 1 73 ? -1.152 0.601 -11.180 1.00 92.56 73 CYS A CA 1
ATOM 550 C C . CYS A 1 73 ? -2.496 0.012 -10.746 1.00 92.56 73 CYS A C 1
ATOM 552 O O . CYS A 1 73 ? -3.493 0.729 -10.748 1.00 92.56 73 CYS A O 1
ATOM 554 N N . TRP A 1 74 ? -2.520 -1.261 -10.336 1.00 94.62 74 TRP A N 1
ATOM 555 C CA . TRP A 1 74 ? -3.728 -1.896 -9.809 1.00 94.62 74 TRP A CA 1
ATOM 556 C C . TRP A 1 74 ? -4.263 -1.120 -8.607 1.00 94.62 74 TRP A C 1
ATOM 558 O O . TRP A 1 74 ? -5.407 -0.687 -8.608 1.00 94.62 74 TRP A O 1
ATOM 568 N N . ARG A 1 75 ? -3.395 -0.837 -7.635 1.00 94.94 75 ARG A N 1
ATOM 569 C CA . ARG A 1 75 ? -3.736 -0.045 -6.454 1.00 94.94 75 ARG A CA 1
ATOM 570 C C . ARG A 1 75 ? -4.345 1.311 -6.788 1.00 94.94 75 ARG A C 1
ATOM 572 O O . ARG A 1 75 ? -5.385 1.650 -6.242 1.00 94.94 75 ARG A O 1
ATOM 579 N N . GLU A 1 76 ? -3.702 2.072 -7.668 1.00 92.62 76 GLU A N 1
ATOM 580 C CA . GLU A 1 76 ? -4.203 3.388 -8.065 1.00 92.62 76 GLU A CA 1
ATOM 581 C C . GLU A 1 76 ? -5.557 3.304 -8.762 1.00 92.62 76 GLU A C 1
ATOM 583 O O . GLU A 1 76 ? -6.424 4.117 -8.460 1.00 92.62 76 GLU A O 1
ATOM 588 N N . LEU A 1 77 ? -5.764 2.315 -9.636 1.00 92.50 77 LEU A N 1
ATOM 589 C CA . LEU A 1 77 ? -7.048 2.099 -10.299 1.00 92.50 77 LEU A CA 1
ATOM 590 C C . LEU A 1 77 ? -8.166 1.858 -9.286 1.00 92.50 77 LEU A C 1
ATOM 592 O O . LEU A 1 77 ? -9.176 2.552 -9.327 1.00 92.50 77 LEU A O 1
ATOM 596 N N . GLU A 1 78 ? -7.954 0.944 -8.343 1.00 96.00 78 GLU A N 1
ATOM 597 C CA . GLU A 1 78 ? -8.949 0.598 -7.325 1.00 96.00 78 GLU A CA 1
ATOM 598 C C . GLU A 1 78 ? -9.270 1.782 -6.411 1.00 96.00 78 GLU A C 1
ATOM 600 O O . GLU A 1 78 ? -10.431 2.040 -6.095 1.00 96.00 78 GLU A O 1
ATOM 605 N N . THR A 1 79 ? -8.250 2.535 -5.993 1.00 94.69 79 THR A N 1
ATOM 606 C CA . THR A 1 79 ? -8.464 3.682 -5.112 1.00 94.69 79 THR A CA 1
ATOM 607 C C . THR A 1 79 ? -9.079 4.872 -5.820 1.00 94.69 79 THR A C 1
ATOM 609 O O . THR A 1 79 ? -9.947 5.524 -5.254 1.00 94.69 79 THR A O 1
ATOM 612 N N . HIS A 1 80 ? -8.664 5.155 -7.053 1.00 91.94 80 HIS A N 1
ATOM 613 C CA . HIS A 1 80 ? -9.226 6.274 -7.792 1.00 91.94 80 HIS A CA 1
ATOM 614 C C . HIS A 1 80 ? -10.629 5.982 -8.306 1.00 91.94 80 HIS A C 1
ATOM 616 O O . HIS A 1 80 ? -11.397 6.921 -8.459 1.00 91.94 80 HIS A O 1
ATOM 622 N N . HIS A 1 81 ? -10.987 4.719 -8.543 1.00 93.38 81 HIS A N 1
ATOM 623 C CA . HIS A 1 81 ? -12.367 4.369 -8.857 1.00 93.38 81 HIS A CA 1
ATOM 624 C C . HIS A 1 81 ? -13.298 4.668 -7.674 1.00 93.38 81 HIS A C 1
ATOM 626 O O . HIS A 1 81 ? -14.365 5.233 -7.886 1.00 93.38 81 HIS A O 1
ATOM 632 N N . VAL A 1 82 ? -12.853 4.400 -6.437 1.00 96.25 82 VAL A N 1
ATOM 633 C CA . VAL A 1 82 ? -13.565 4.849 -5.226 1.00 96.25 82 VAL A CA 1
ATOM 634 C C . VAL A 1 82 ? -13.651 6.375 -5.175 1.00 96.25 82 VAL A C 1
ATOM 636 O O . VAL A 1 82 ? -14.722 6.928 -4.953 1.00 96.25 82 VAL A O 1
ATOM 639 N N . ASP A 1 83 ? -12.543 7.070 -5.444 1.00 94.44 83 ASP A N 1
ATOM 640 C CA . ASP A 1 83 ? -12.497 8.538 -5.388 1.00 94.44 83 ASP A CA 1
ATOM 641 C C . ASP A 1 83 ? -13.373 9.227 -6.459 1.00 94.44 83 ASP A C 1
ATOM 643 O O . ASP A 1 83 ? -13.664 10.415 -6.329 1.00 94.44 83 ASP A O 1
ATOM 647 N N . LEU A 1 84 ? -13.785 8.518 -7.521 1.00 93.31 84 LEU A N 1
ATOM 648 C CA . LEU A 1 84 ? -14.736 9.038 -8.514 1.00 93.31 84 LEU A CA 1
ATOM 649 C C . LEU A 1 84 ? -16.158 9.179 -7.955 1.00 93.31 84 LEU A C 1
ATOM 651 O O . LEU A 1 84 ? -16.976 9.829 -8.603 1.00 93.31 84 LEU A O 1
ATOM 655 N N . ASP A 1 85 ? -16.450 8.569 -6.800 1.00 92.62 85 ASP A N 1
ATOM 656 C CA . ASP A 1 85 ? -17.754 8.623 -6.126 1.00 92.62 85 ASP A CA 1
ATOM 657 C C . ASP A 1 85 ? -18.924 8.229 -7.052 1.00 92.62 85 ASP A C 1
ATOM 659 O O . ASP A 1 85 ? -20.015 8.794 -7.037 1.00 92.62 85 ASP A O 1
ATOM 663 N N . ALA A 1 86 ? -18.673 7.243 -7.918 1.00 95.19 86 ALA A N 1
ATOM 664 C CA . ALA A 1 86 ? -19.620 6.754 -8.922 1.00 95.19 86 ALA A CA 1
ATOM 665 C C . ALA A 1 86 ? -20.343 5.464 -8.485 1.00 95.19 86 ALA A C 1
ATOM 667 O O . ALA A 1 86 ? -20.850 4.720 -9.324 1.00 95.19 86 ALA A O 1
ATOM 668 N N . GLY A 1 87 ? -20.369 5.184 -7.176 1.00 96.00 87 GLY A N 1
ATOM 669 C CA . GLY A 1 87 ? -20.960 3.973 -6.597 1.00 96.00 87 GLY A CA 1
ATOM 670 C C . GLY A 1 87 ? -20.032 2.754 -6.548 1.00 96.00 87 GLY A C 1
ATOM 671 O O . GLY A 1 87 ? -20.513 1.665 -6.260 1.00 96.00 87 GLY A O 1
ATOM 672 N N . TYR A 1 88 ? -18.735 2.923 -6.830 1.00 97.19 88 TYR A N 1
ATOM 673 C CA . TYR A 1 88 ? -17.713 1.910 -6.555 1.00 97.19 88 TYR A CA 1
ATOM 674 C C . TYR A 1 88 ? -17.112 2.164 -5.175 1.00 97.19 88 TYR A C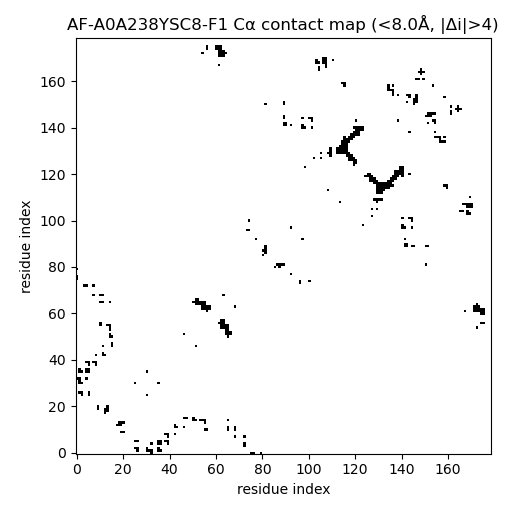 1
ATOM 676 O O . TYR A 1 88 ? -16.521 3.217 -4.941 1.00 97.19 88 TYR A O 1
ATOM 684 N N . GLU A 1 89 ? -17.253 1.218 -4.258 1.00 97.69 89 GLU A N 1
ATOM 685 C CA . GLU A 1 89 ? -16.849 1.367 -2.864 1.00 97.69 89 GLU A CA 1
ATOM 686 C C . GLU A 1 89 ? -15.703 0.411 -2.503 1.00 97.69 89 GLU A C 1
ATOM 688 O O . GLU A 1 89 ? -15.459 -0.581 -3.190 1.00 97.69 89 GLU A O 1
ATOM 693 N N . PRO A 1 90 ? -14.996 0.629 -1.378 1.00 97.94 90 PRO A N 1
ATOM 694 C CA . PRO A 1 90 ? -14.010 -0.329 -0.883 1.00 97.94 90 PRO A CA 1
ATOM 695 C C . PRO A 1 90 ? -14.547 -1.759 -0.728 1.00 97.94 90 PRO A C 1
ATOM 697 O O . PRO A 1 90 ? -13.778 -2.709 -0.847 1.00 97.94 90 PRO A O 1
ATOM 700 N N . ALA A 1 91 ? -15.851 -1.930 -0.483 1.00 97.62 91 ALA A N 1
ATOM 701 C CA . ALA A 1 91 ? -16.502 -3.239 -0.428 1.00 97.62 91 ALA A CA 1
ATOM 702 C C . ALA A 1 91 ? -16.499 -3.988 -1.778 1.00 97.62 91 ALA A C 1
ATOM 704 O O . ALA A 1 91 ? -16.564 -5.217 -1.779 1.00 97.62 91 ALA A O 1
ATOM 705 N N . ASP A 1 92 ? -16.366 -3.271 -2.897 1.00 98.19 92 ASP A N 1
ATOM 706 C CA . ASP A 1 92 ? -16.301 -3.831 -4.251 1.00 98.19 92 ASP A CA 1
ATOM 707 C C . ASP A 1 92 ? -14.879 -4.232 -4.664 1.00 98.19 92 ASP A C 1
ATOM 709 O O . ASP A 1 92 ? -14.684 -4.895 -5.687 1.00 98.19 92 ASP A O 1
ATOM 713 N N . TRP A 1 93 ? -13.870 -3.865 -3.868 1.00 98.25 93 TRP A N 1
ATOM 714 C CA . TRP A 1 93 ? -12.484 -4.188 -4.172 1.00 98.25 93 TRP A CA 1
ATOM 715 C C . TRP A 1 93 ? -12.260 -5.702 -4.304 1.00 98.25 93 TRP A C 1
ATOM 717 O O . TRP A 1 93 ? -12.648 -6.474 -3.418 1.00 98.25 93 TRP A O 1
ATOM 727 N N . PRO A 1 94 ? -11.533 -6.157 -5.345 1.00 97.69 94 PRO A N 1
ATOM 728 C CA . PRO A 1 94 ? -11.229 -7.571 -5.507 1.00 97.69 94 PRO A CA 1
ATOM 729 C C . PRO A 1 94 ? -10.499 -8.140 -4.285 1.00 97.69 94 PRO A C 1
ATOM 731 O O . PRO A 1 94 ? -9.488 -7.599 -3.839 1.00 97.69 94 PRO A O 1
ATOM 734 N N . ALA A 1 95 ? -10.934 -9.298 -3.782 1.00 96.50 95 ALA A N 1
ATOM 735 C CA . ALA A 1 95 ? -10.335 -9.915 -2.592 1.00 96.50 95 ALA A CA 1
ATOM 736 C C . ALA A 1 95 ? -8.811 -10.121 -2.710 1.00 96.50 95 ALA A C 1
ATOM 738 O O . ALA A 1 95 ? -8.079 -9.950 -1.736 1.00 96.50 95 ALA A O 1
ATOM 739 N N . ALA A 1 96 ? -8.316 -10.443 -3.912 1.00 96.88 96 ALA A N 1
ATOM 740 C CA . ALA A 1 96 ? -6.885 -10.584 -4.179 1.00 96.88 96 ALA A CA 1
ATOM 741 C C . ALA A 1 96 ? -6.120 -9.253 -4.050 1.00 96.88 96 ALA A C 1
ATOM 743 O O . ALA A 1 96 ? -5.015 -9.245 -3.505 1.00 96.88 96 ALA A O 1
ATOM 744 N N . TYR A 1 97 ? -6.717 -8.139 -4.491 1.00 97.62 97 TYR A N 1
ATOM 745 C CA . TYR A 1 97 ? -6.160 -6.799 -4.302 1.00 97.62 97 TYR A CA 1
ATOM 746 C C . TYR A 1 97 ? -6.083 -6.462 -2.817 1.00 97.62 97 TYR A C 1
ATOM 748 O O . TYR A 1 97 ? -5.012 -6.110 -2.325 1.00 97.62 97 TYR A O 1
ATOM 756 N N . V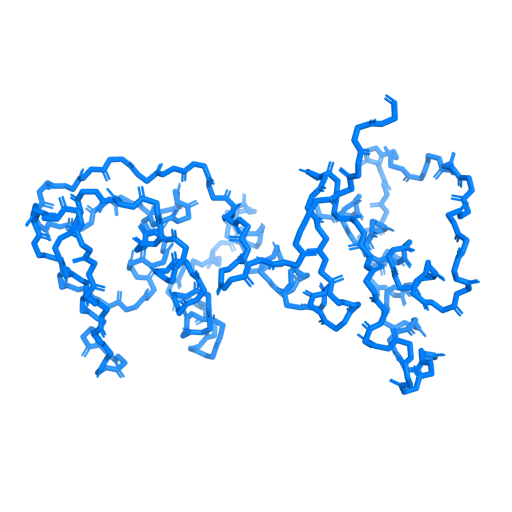AL A 1 98 ? -7.199 -6.628 -2.098 1.00 98.19 98 VAL A N 1
ATOM 757 C CA . VAL A 1 98 ? -7.287 -6.297 -0.672 1.00 98.19 98 VAL A CA 1
ATOM 758 C C . VAL A 1 98 ? -6.254 -7.086 0.129 1.00 98.19 98 VAL A C 1
ATOM 760 O O . VAL A 1 98 ? -5.496 -6.513 0.908 1.00 98.19 98 VAL A O 1
ATOM 763 N N . ALA A 1 99 ? -6.178 -8.396 -0.106 1.00 97.50 99 ALA A N 1
ATOM 764 C CA . ALA A 1 99 ? -5.215 -9.282 0.529 1.00 97.50 99 ALA A CA 1
ATOM 765 C C . ALA A 1 99 ? -3.763 -8.828 0.300 1.00 97.50 99 ALA A C 1
ATOM 767 O O . ALA A 1 99 ? -3.007 -8.667 1.258 1.00 97.50 99 ALA A O 1
ATOM 768 N N . TRP A 1 100 ? -3.385 -8.582 -0.957 1.00 96.62 100 TRP A N 1
ATOM 769 C CA . TRP A 1 100 ? -2.039 -8.130 -1.305 1.00 96.62 100 TRP A CA 1
ATOM 770 C C . TRP A 1 100 ? -1.709 -6.753 -0.705 1.00 96.62 100 TRP A C 1
ATOM 772 O O . TRP A 1 100 ? -0.638 -6.564 -0.122 1.00 96.62 100 TRP A O 1
ATOM 782 N N . ALA A 1 101 ? -2.623 -5.788 -0.822 1.00 97.19 101 ALA A N 1
ATOM 783 C CA . ALA A 1 101 ? -2.411 -4.426 -0.352 1.00 97.19 101 ALA A CA 1
ATOM 784 C C . ALA A 1 101 ? -2.308 -4.355 1.179 1.00 97.19 101 ALA A C 1
ATOM 786 O O . ALA A 1 101 ? -1.481 -3.597 1.695 1.00 97.19 101 ALA A O 1
ATOM 787 N N . LEU A 1 102 ? -3.088 -5.162 1.908 1.00 97.69 102 LEU A N 1
ATOM 788 C CA . LEU A 1 102 ? -2.971 -5.288 3.361 1.00 97.69 102 LEU A CA 1
ATOM 789 C C . LEU A 1 102 ? -1.643 -5.915 3.777 1.00 97.69 102 LEU A C 1
ATOM 791 O O . LEU A 1 102 ? -0.991 -5.372 4.666 1.00 97.69 102 LEU A O 1
ATOM 795 N N . ASP A 1 103 ? -1.206 -6.994 3.119 1.00 96.12 103 ASP A N 1
ATOM 796 C CA . ASP A 1 103 ? 0.085 -7.623 3.423 1.00 96.12 103 ASP A CA 1
ATOM 797 C C . ASP A 1 103 ? 1.236 -6.621 3.276 1.00 96.12 103 ASP A C 1
ATOM 799 O O . ASP A 1 103 ? 2.071 -6.495 4.170 1.00 96.12 103 ASP A O 1
ATOM 803 N N . GLN A 1 104 ? 1.252 -5.860 2.178 1.00 95.12 104 GLN A N 1
ATOM 804 C CA . GLN A 1 104 ? 2.254 -4.817 1.951 1.00 95.12 104 GLN A CA 1
ATOM 805 C C . GLN A 1 104 ? 2.156 -3.683 2.975 1.00 95.12 104 GLN A C 1
ATOM 807 O O . GLN A 1 104 ? 3.169 -3.257 3.524 1.00 95.12 104 GLN A O 1
ATOM 812 N N . THR A 1 105 ? 0.945 -3.191 3.246 1.00 96.81 105 THR A N 1
ATOM 813 C CA . THR A 1 105 ? 0.746 -2.056 4.154 1.00 96.81 105 THR A CA 1
ATOM 814 C C . THR A 1 105 ? 1.162 -2.424 5.575 1.00 96.81 105 THR A C 1
ATOM 816 O O . THR A 1 105 ? 1.928 -1.687 6.193 1.00 96.81 105 THR A O 1
ATOM 819 N N . PHE A 1 106 ? 0.729 -3.578 6.088 1.00 96.88 106 PHE A N 1
ATOM 820 C CA . PHE A 1 106 ? 1.075 -4.004 7.441 1.00 96.88 106 PHE A CA 1
ATOM 821 C C . PHE A 1 106 ? 2.544 -4.400 7.596 1.00 96.88 106 PHE A C 1
ATOM 823 O O . PHE A 1 106 ? 3.099 -4.142 8.662 1.00 96.88 106 PHE A O 1
ATOM 830 N N . ALA A 1 107 ? 3.193 -4.945 6.559 1.00 94.69 107 ALA A N 1
ATOM 831 C CA . ALA A 1 107 ? 4.643 -5.151 6.578 1.00 94.69 107 ALA A CA 1
ATOM 832 C C . ALA A 1 107 ? 5.382 -3.821 6.806 1.00 94.69 107 ALA A C 1
ATOM 834 O O . ALA A 1 107 ? 6.202 -3.714 7.717 1.00 94.69 107 ALA A O 1
ATOM 835 N N . THR A 1 108 ? 5.022 -2.771 6.059 1.00 94.25 108 THR A N 1
ATOM 836 C CA . THR A 1 108 ? 5.646 -1.452 6.227 1.00 94.25 108 THR A CA 1
ATOM 837 C C . THR A 1 108 ? 5.285 -0.789 7.557 1.00 94.25 108 THR A C 1
ATOM 839 O O . THR A 1 108 ? 6.131 -0.135 8.163 1.00 94.25 108 THR A O 1
ATOM 842 N N . LEU A 1 109 ? 4.044 -0.926 8.033 1.00 95.94 109 LEU A N 1
ATOM 843 C CA . LEU A 1 109 ? 3.646 -0.384 9.337 1.00 95.94 109 LEU A CA 1
ATOM 844 C C . LEU A 1 109 ? 4.399 -1.053 10.494 1.00 95.94 109 LEU A C 1
ATOM 846 O O . LEU A 1 109 ? 4.757 -0.365 11.447 1.00 95.94 109 LEU A O 1
ATOM 850 N N . ALA A 1 110 ? 4.673 -2.358 10.398 1.00 94.19 110 ALA A N 1
ATOM 851 C CA . ALA A 1 110 ? 5.474 -3.074 11.386 1.00 94.19 110 ALA A CA 1
ATOM 852 C C . ALA A 1 110 ? 6.924 -2.559 11.428 1.00 94.19 110 ALA A C 1
ATOM 854 O O . ALA A 1 110 ? 7.433 -2.289 12.509 1.00 94.19 110 ALA A O 1
ATOM 855 N N . GLU A 1 111 ? 7.566 -2.331 10.276 1.00 92.44 111 GLU A N 1
ATOM 856 C CA . GLU A 1 111 ? 8.923 -1.748 10.223 1.00 92.44 111 GLU A CA 1
ATOM 857 C C . GLU A 1 111 ? 8.994 -0.308 10.756 1.00 92.44 111 GLU A C 1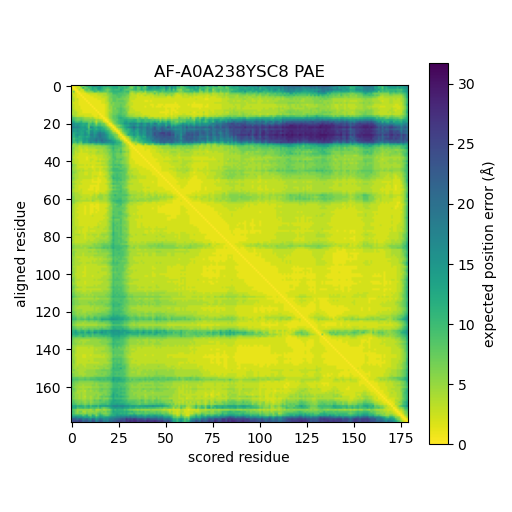
ATOM 859 O O . GLU A 1 111 ? 10.055 0.156 11.170 1.00 92.44 111 GLU A O 1
ATOM 864 N N . ARG A 1 112 ? 7.871 0.415 10.729 1.00 92.12 112 ARG A N 1
ATOM 865 C CA . ARG A 1 112 ? 7.764 1.812 11.174 1.00 92.12 112 ARG A CA 1
ATOM 866 C C . ARG A 1 112 ? 7.269 1.968 12.607 1.00 92.12 112 ARG A C 1
ATOM 868 O O . ARG A 1 112 ? 6.979 3.092 13.006 1.00 92.12 112 ARG A O 1
ATOM 875 N N . ASP A 1 113 ? 7.144 0.865 13.337 1.00 93.69 113 ASP A N 1
ATOM 876 C CA . ASP A 1 113 ? 6.654 0.838 14.714 1.00 93.69 113 ASP A CA 1
ATOM 877 C C . ASP A 1 113 ? 5.310 1.572 14.889 1.00 93.69 113 ASP A C 1
ATOM 879 O O . ASP A 1 113 ? 5.083 2.314 15.843 1.00 93.69 113 ASP A O 1
ATOM 883 N N . PHE A 1 114 ? 4.402 1.396 13.919 1.00 96.25 114 PHE A N 1
ATOM 884 C CA . PHE A 1 114 ? 3.066 1.987 13.979 1.00 96.25 114 PHE A CA 1
ATOM 885 C C . PHE A 1 114 ? 2.337 1.517 15.253 1.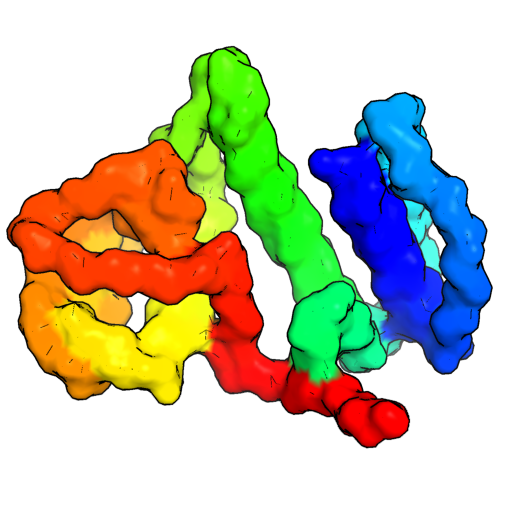00 96.25 114 PHE A C 1
ATOM 887 O O . PHE A 1 114 ? 2.350 0.310 15.516 1.00 96.25 114 PHE A O 1
ATOM 894 N N . PRO A 1 115 ? 1.683 2.415 16.026 1.00 96.38 115 PRO A N 1
ATOM 895 C CA . PRO A 1 115 ? 1.146 2.114 17.359 1.00 96.38 115 PRO A CA 1
ATOM 896 C C . PRO A 1 115 ? -0.179 1.331 17.312 1.00 96.38 115 PRO A C 1
ATOM 898 O O . PRO A 1 115 ? -1.212 1.756 17.828 1.00 96.38 115 PRO A O 1
ATOM 901 N N . LEU A 1 116 ? -0.146 0.171 16.664 1.00 96.56 116 LEU A N 1
ATOM 902 C CA . LEU A 1 116 ? -1.187 -0.845 16.631 1.00 96.56 116 LEU A CA 1
ATOM 903 C C . LEU A 1 116 ? -0.551 -2.167 17.072 1.00 96.56 116 LEU A C 1
ATOM 905 O O . LEU A 1 116 ? 0.544 -2.484 16.630 1.00 96.56 116 LEU A O 1
ATOM 909 N N . ALA A 1 117 ? -1.204 -2.957 17.926 1.00 96.75 117 ALA A N 1
ATOM 910 C CA . ALA A 1 117 ? -0.616 -4.217 18.391 1.00 96.75 117 ALA A CA 1
ATOM 911 C C . ALA A 1 117 ? -0.902 -5.358 17.408 1.00 96.75 117 ALA A C 1
ATOM 913 O O . ALA A 1 117 ? -0.074 -6.245 17.175 1.00 96.75 117 ALA A O 1
ATOM 914 N N . ARG A 1 118 ? -2.117 -5.368 16.849 1.00 97.50 118 ARG A N 1
ATOM 915 C CA . ARG A 1 118 ? -2.588 -6.433 15.962 1.00 97.50 118 ARG A CA 1
ATOM 916 C C . ARG A 1 118 ? -3.747 -5.961 15.096 1.00 97.50 118 ARG A C 1
ATOM 918 O O . ARG A 1 118 ? -4.658 -5.305 15.594 1.00 97.50 118 ARG A O 1
ATOM 925 N N . ALA A 1 119 ? -3.751 -6.393 13.843 1.00 98.19 119 ALA A N 1
ATOM 926 C CA . ALA A 1 119 ? -4.903 -6.319 12.957 1.00 98.19 119 ALA A CA 1
ATOM 927 C C . ALA A 1 119 ? -5.361 -7.723 12.559 1.00 98.19 119 ALA A C 1
ATOM 929 O O . ALA A 1 119 ? -4.540 -8.614 12.341 1.00 98.19 119 ALA A O 1
ATOM 930 N N . GLU A 1 120 ? -6.668 -7.926 12.457 1.00 98.31 120 GLU A N 1
ATOM 931 C CA . GLU A 1 120 ? -7.265 -9.188 12.029 1.00 98.31 120 GLU A CA 1
ATOM 932 C C . GLU A 1 120 ? -8.370 -8.934 11.005 1.00 98.31 120 GLU A C 1
ATOM 934 O O . GLU A 1 120 ? -9.366 -8.274 11.312 1.00 98.31 120 GLU A O 1
ATOM 939 N N . ALA A 1 121 ? -8.184 -9.485 9.805 1.00 98.19 121 ALA A N 1
ATOM 940 C CA . ALA A 1 121 ? -9.192 -9.511 8.756 1.00 98.19 121 ALA A CA 1
ATOM 941 C C . ALA A 1 121 ? -10.135 -10.697 8.988 1.00 98.19 121 ALA A C 1
ATOM 943 O O . ALA A 1 121 ? -9.742 -11.855 8.817 1.00 98.19 121 ALA A O 1
ATOM 944 N N . THR A 1 122 ? -11.373 -10.414 9.386 1.00 97.31 122 THR A N 1
ATOM 945 C CA . THR A 1 122 ? -12.336 -11.438 9.831 1.00 97.31 122 THR A CA 1
ATOM 946 C C . THR A 1 122 ? -12.866 -12.325 8.704 1.00 97.31 122 THR A C 1
ATOM 948 O O . THR A 1 122 ? -13.292 -13.445 8.959 1.00 97.31 122 THR A O 1
ATOM 951 N N . ASP A 1 123 ? -12.843 -11.826 7.473 1.00 96.44 123 ASP A N 1
ATOM 952 C CA . ASP A 1 123 ? -13.303 -12.472 6.237 1.00 96.44 123 ASP A CA 1
ATOM 953 C C . ASP A 1 123 ? -12.173 -13.169 5.457 1.00 96.44 123 ASP A C 1
ATOM 955 O O . ASP A 1 123 ? -12.434 -14.105 4.707 1.00 96.44 123 ASP A O 1
ATOM 959 N N . LEU A 1 124 ? -10.913 -12.763 5.661 1.00 93.50 124 LEU A N 1
ATOM 960 C CA . LEU A 1 124 ? -9.736 -13.408 5.057 1.00 93.50 124 LEU A CA 1
ATOM 961 C C . LEU A 1 124 ? -9.055 -14.436 5.970 1.00 93.50 124 LEU A C 1
ATOM 963 O O . LEU A 1 124 ? -8.158 -15.147 5.517 1.00 93.50 124 LEU A O 1
ATOM 967 N N . GLY A 1 125 ? -9.411 -14.485 7.258 1.00 91.06 125 GLY A N 1
ATOM 968 C CA . GLY A 1 125 ? -8.726 -15.329 8.243 1.00 91.06 125 GLY A CA 1
ATOM 969 C C . GLY A 1 125 ? -7.251 -14.955 8.435 1.00 91.06 125 GLY A C 1
ATOM 970 O O . GLY A 1 125 ? -6.437 -15.799 8.808 1.00 91.06 125 GLY A O 1
ATOM 971 N N . ARG A 1 126 ? -6.887 -13.698 8.146 1.00 96.44 126 ARG A N 1
ATOM 972 C CA . ARG A 1 126 ? -5.510 -13.190 8.220 1.00 96.44 126 ARG A CA 1
ATOM 973 C C . ARG A 1 126 ? -5.304 -12.335 9.458 1.00 96.44 126 ARG A C 1
ATOM 975 O O . ARG A 1 126 ? -6.177 -11.563 9.848 1.00 96.44 126 ARG A O 1
ATOM 982 N N . ILE A 1 127 ? -4.122 -12.459 10.053 1.00 97.69 127 ILE A N 1
ATOM 983 C CA . ILE A 1 127 ? -3.711 -11.705 11.236 1.00 97.69 127 ILE A CA 1
ATOM 984 C C . ILE A 1 127 ? -2.334 -11.107 10.970 1.00 97.69 127 ILE A C 1
ATOM 986 O O . ILE A 1 127 ? -1.394 -11.839 10.662 1.00 97.69 127 ILE A O 1
ATOM 990 N N . TRP A 1 128 ? -2.202 -9.802 11.182 1.00 97.69 128 TRP A N 1
ATOM 991 C CA . TRP A 1 128 ? -0.928 -9.091 11.164 1.00 97.69 128 TRP A CA 1
ATOM 992 C C . TRP A 1 128 ? -0.589 -8.651 12.586 1.00 97.69 128 TRP A C 1
ATOM 994 O O . TRP A 1 128 ? -1.400 -8.018 13.265 1.00 97.69 128 TRP A O 1
ATOM 1004 N N . LYS A 1 129 ? 0.602 -9.021 13.058 1.00 96.56 129 LYS A N 1
ATOM 1005 C CA . LYS A 1 129 ? 1.149 -8.569 14.342 1.00 96.56 129 LYS A CA 1
ATOM 1006 C C . LYS A 1 129 ? 2.135 -7.443 14.073 1.00 96.56 129 LYS A C 1
ATOM 1008 O O . LYS A 1 129 ? 2.948 -7.560 13.162 1.00 96.56 129 LYS A O 1
ATOM 1013 N N . LEU A 1 130 ? 2.057 -6.389 14.869 1.00 95.25 130 LEU A N 1
ATOM 1014 C CA . LEU A 1 130 ? 2.935 -5.230 14.780 1.00 95.25 130 LEU A CA 1
ATOM 1015 C C . LEU A 1 130 ? 3.681 -5.066 16.112 1.00 95.25 130 LEU A C 1
ATOM 1017 O O . LEU A 1 130 ? 3.289 -5.645 17.128 1.00 95.25 130 LEU A O 1
ATOM 1021 N N . THR A 1 131 ? 4.779 -4.313 16.100 1.00 89.19 131 THR A N 1
ATOM 1022 C CA . THR A 1 131 ? 5.660 -4.145 17.268 1.00 89.19 131 THR A CA 1
ATOM 1023 C C . THR A 1 131 ? 5.363 -2.899 18.095 1.00 89.19 131 THR A C 1
ATOM 1025 O O . THR A 1 131 ? 5.733 -2.878 19.265 1.00 89.19 131 THR A O 1
ATOM 1028 N N . GLY A 1 132 ? 4.630 -1.924 17.545 1.00 85.50 132 GLY A N 1
ATOM 1029 C CA . GLY A 1 132 ? 4.411 -0.616 18.178 1.00 85.50 132 GLY A CA 1
ATOM 1030 C C . GLY A 1 132 ? 3.466 -0.614 19.385 1.00 85.50 132 GLY A C 1
ATOM 1031 O O . GLY A 1 132 ? 3.203 0.439 19.962 1.00 85.50 132 GLY A O 1
ATOM 1032 N N . GLY A 1 133 ? 2.933 -1.776 19.785 1.00 90.38 133 GLY A N 1
ATOM 1033 C CA . GLY A 1 133 ? 1.944 -1.890 20.861 1.00 90.38 133 GLY A CA 1
ATOM 1034 C C . GLY A 1 133 ? 0.619 -1.196 20.520 1.00 90.38 133 GLY A C 1
ATOM 1035 O O . GLY A 1 133 ? 0.351 -0.894 19.369 1.00 90.38 133 GLY A O 1
ATOM 1036 N N . GLY A 1 134 ? -0.252 -0.953 21.502 1.00 94.94 134 GLY A N 1
ATOM 1037 C CA . GLY A 1 134 ? -1.522 -0.246 21.269 1.00 94.94 134 GLY A CA 1
ATOM 1038 C C . GLY A 1 134 ? -2.727 -1.162 20.994 1.00 94.94 134 GLY A C 1
ATOM 1039 O O . GLY A 1 134 ? -2.744 -2.310 21.450 1.00 94.94 134 GLY A O 1
ATOM 1040 N N . PRO A 1 135 ? -3.787 -0.660 20.330 1.00 97.00 135 PRO A N 1
ATOM 1041 C CA . PRO A 1 135 ? -5.047 -1.382 20.210 1.00 97.00 135 PRO A CA 1
ATOM 1042 C C . PRO A 1 135 ? -4.953 -2.606 19.290 1.00 97.00 135 PRO A C 1
ATOM 1044 O O . PRO A 1 135 ? -4.058 -2.742 18.455 1.00 97.00 135 PRO A O 1
ATOM 1047 N N . VAL A 1 136 ? -5.924 -3.505 19.446 1.00 97.31 136 VAL A N 1
ATOM 1048 C CA . VAL A 1 136 ? -6.183 -4.605 18.513 1.00 97.31 136 VAL A CA 1
ATOM 1049 C C . VAL A 1 136 ? -7.411 -4.243 17.691 1.00 97.31 136 VAL A C 1
ATOM 1051 O O . VAL A 1 136 ? -8.467 -3.976 18.262 1.00 97.31 136 VAL A O 1
ATOM 1054 N N . VAL A 1 137 ? -7.287 -4.281 16.368 1.00 97.81 137 VAL A N 1
ATOM 1055 C CA . VA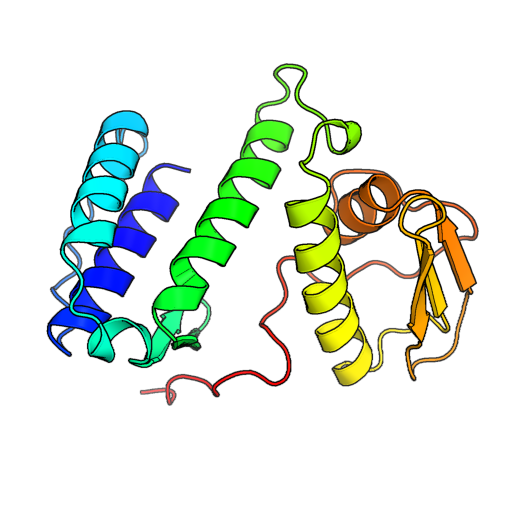L A 1 137 ? -8.401 -4.054 15.442 1.00 97.81 137 VAL A CA 1
ATOM 1056 C C . VAL A 1 137 ? -8.832 -5.369 14.794 1.00 97.81 137 VAL A C 1
ATOM 1058 O O . VAL A 1 137 ? -7.996 -6.171 14.372 1.00 97.81 137 VAL A O 1
ATOM 1061 N N . ARG A 1 138 ? -10.145 -5.603 14.723 1.00 98.06 138 ARG A N 1
ATOM 1062 C CA . ARG A 1 138 ? -10.750 -6.743 14.017 1.00 98.06 138 ARG A CA 1
ATOM 1063 C C . ARG A 1 138 ? -11.886 -6.223 13.144 1.00 98.06 138 ARG A C 1
ATOM 1065 O O . ARG A 1 138 ? -12.839 -5.664 13.677 1.00 98.06 138 ARG A O 1
ATOM 1072 N N . ALA A 1 139 ? -11.785 -6.397 11.833 1.00 98.25 139 ALA A N 1
ATOM 1073 C CA . ALA A 1 139 ? -12.798 -5.949 10.878 1.00 98.25 139 ALA A CA 1
ATOM 1074 C C . ALA A 1 139 ? -12.684 -6.746 9.565 1.00 98.25 139 ALA A C 1
ATOM 1076 O O . ALA A 1 139 ? -11.675 -7.428 9.365 1.00 98.25 139 ALA A O 1
ATOM 1077 N N . PRO A 1 140 ? -13.670 -6.669 8.655 1.00 98.38 140 PRO A N 1
ATOM 1078 C CA . PRO A 1 140 ? -13.503 -7.165 7.292 1.00 98.38 140 PRO A CA 1
ATOM 1079 C C . PRO A 1 140 ? -12.301 -6.513 6.598 1.00 98.38 140 PRO A C 1
ATOM 1081 O O . PRO A 1 140 ? -11.959 -5.359 6.866 1.00 98.38 140 PRO A O 1
ATOM 1084 N N . ALA A 1 141 ? -11.653 -7.236 5.691 1.00 98.38 141 ALA A N 1
ATOM 1085 C CA . ALA A 1 141 ? -10.403 -6.809 5.078 1.00 98.38 141 ALA A CA 1
ATOM 1086 C C . ALA A 1 141 ? -10.542 -5.498 4.295 1.00 98.38 141 ALA A C 1
ATOM 1088 O O . ALA A 1 141 ? -9.677 -4.627 4.384 1.00 98.38 141 ALA A O 1
ATOM 1089 N N . HIS A 1 142 ? -11.652 -5.322 3.576 1.00 98.19 142 HIS A N 1
ATOM 1090 C CA . HIS A 1 142 ? -11.917 -4.087 2.843 1.00 98.19 142 HIS A CA 1
ATOM 1091 C C . HIS A 1 142 ? -12.107 -2.880 3.775 1.00 98.19 142 HIS A C 1
ATOM 1093 O O . HIS A 1 142 ? -11.678 -1.784 3.432 1.00 98.19 142 HIS A O 1
ATOM 1099 N N . VAL A 1 143 ? -12.661 -3.076 4.980 1.00 98.50 143 VAL A N 1
ATOM 1100 C CA . VAL A 1 143 ? -12.780 -2.019 6.002 1.00 98.50 143 VAL A CA 1
ATOM 1101 C C . VAL A 1 143 ? -11.405 -1.639 6.545 1.00 98.50 143 VAL A C 1
ATOM 1103 O O . VAL A 1 143 ? -11.100 -0.456 6.679 1.00 98.50 143 VAL A O 1
ATOM 1106 N N . LEU A 1 144 ? -10.546 -2.628 6.825 1.00 98.50 144 LEU A N 1
ATOM 1107 C CA . LEU A 1 144 ? -9.172 -2.366 7.264 1.00 98.50 144 LEU A CA 1
ATOM 1108 C C . LEU A 1 144 ? -8.393 -1.583 6.203 1.00 98.50 144 LEU A C 1
ATOM 1110 O O . LEU A 1 144 ? -7.749 -0.588 6.528 1.00 98.50 144 LEU A O 1
ATOM 1114 N N . LEU A 1 145 ? -8.459 -2.013 4.941 1.00 98.44 145 LEU A N 1
ATOM 1115 C CA . LEU A 1 145 ? -7.744 -1.343 3.858 1.00 98.44 145 LEU A CA 1
ATOM 1116 C C . LEU A 1 145 ? -8.344 0.033 3.552 1.00 98.44 145 LEU A C 1
ATOM 1118 O O . LEU A 1 145 ? -7.589 0.973 3.328 1.00 98.44 145 LEU A O 1
ATOM 1122 N N . GLY A 1 146 ? -9.672 0.166 3.582 1.00 98.25 146 GLY A N 1
ATOM 1123 C CA . GLY A 1 146 ? -10.375 1.433 3.388 1.00 98.25 146 GLY A CA 1
ATOM 1124 C C . GLY A 1 146 ? -9.958 2.472 4.424 1.00 98.25 146 GLY A C 1
ATOM 1125 O O . GLY A 1 146 ? -9.633 3.601 4.057 1.00 98.25 146 GLY A O 1
ATOM 1126 N N . TRP A 1 147 ? -9.861 2.069 5.695 1.00 98.25 147 TRP A N 1
ATOM 1127 C CA . TRP A 1 147 ? -9.354 2.913 6.777 1.00 98.25 147 TRP A CA 1
ATOM 1128 C C . TRP A 1 147 ? -7.894 3.312 6.550 1.00 98.25 147 TRP A C 1
ATOM 1130 O O . TRP A 1 147 ? -7.572 4.499 6.559 1.00 98.25 147 TRP A O 1
ATOM 1140 N N . LEU A 1 148 ? -7.012 2.343 6.294 1.00 98.00 148 LEU A N 1
ATOM 1141 C CA . LEU A 1 148 ? -5.584 2.597 6.069 1.00 98.00 148 LEU A CA 1
ATOM 1142 C C . LEU A 1 148 ? -5.324 3.479 4.841 1.00 98.00 148 LEU A C 1
ATOM 1144 O O . LEU A 1 148 ? -4.368 4.250 4.829 1.00 98.00 148 LEU A O 1
ATOM 1148 N N . ALA A 1 149 ? -6.173 3.375 3.820 1.00 97.00 149 ALA A N 1
ATOM 1149 C CA . ALA A 1 149 ? -6.131 4.200 2.622 1.00 97.00 149 ALA A CA 1
ATOM 1150 C C . ALA A 1 149 ? -6.852 5.552 2.792 1.00 97.00 149 ALA A C 1
ATOM 1152 O O . ALA A 1 149 ? -6.888 6.326 1.836 1.00 97.00 149 ALA A O 1
ATOM 1153 N N . GLY A 1 150 ? -7.441 5.844 3.958 1.00 96.69 150 GLY A N 1
ATOM 1154 C CA . GLY A 1 150 ? -8.148 7.098 4.241 1.00 96.69 150 GLY A CA 1
ATOM 1155 C C . GLY A 1 150 ? -9.474 7.275 3.490 1.00 96.69 150 GLY A C 1
ATOM 1156 O O . GLY A 1 150 ? -9.912 8.403 3.294 1.00 96.69 150 GLY A O 1
ATOM 1157 N N . ARG A 1 151 ? -10.093 6.180 3.034 1.00 96.12 151 ARG A N 1
ATOM 1158 C CA . ARG A 1 151 ? -11.332 6.167 2.228 1.00 96.12 151 ARG A CA 1
ATOM 1159 C C . ARG A 1 151 ? -12.563 5.729 3.007 1.00 96.12 151 ARG A C 1
ATOM 1161 O O . ARG A 1 151 ? -13.681 5.979 2.577 1.00 96.12 151 ARG A O 1
ATOM 1168 N N . THR A 1 152 ? -12.367 5.114 4.167 1.00 96.25 152 THR A N 1
ATOM 1169 C CA . THR A 1 152 ? -13.438 4.834 5.125 1.00 96.25 152 THR A CA 1
ATOM 1170 C C . THR A 1 152 ? -13.019 5.282 6.522 1.00 96.25 152 THR A C 1
ATOM 1172 O O . THR A 1 152 ? -11.821 5.349 6.812 1.00 96.25 152 THR A O 1
ATOM 1175 N N . PRO A 1 153 ? -13.975 5.553 7.425 1.00 96.38 153 PRO A N 1
ATOM 1176 C CA . PRO A 1 153 ? -13.668 5.779 8.830 1.00 96.38 153 PRO A CA 1
ATOM 1177 C C . PRO A 1 153 ? -12.905 4.605 9.455 1.00 96.38 153 PRO A C 1
ATOM 1179 O O . PRO A 1 153 ? -13.024 3.458 9.012 1.00 96.38 153 PRO A O 1
ATOM 1182 N N . ALA A 1 154 ? -12.159 4.891 10.522 1.00 97.25 154 ALA A N 1
ATOM 1183 C CA . ALA A 1 154 ? -11.540 3.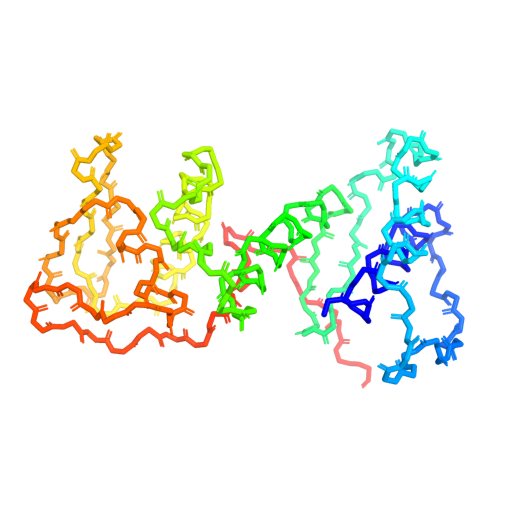852 11.332 1.00 97.25 154 ALA A CA 1
ATOM 1184 C C . ALA A 1 154 ? -12.617 2.949 11.966 1.00 97.25 154 ALA A C 1
ATOM 1186 O O . ALA A 1 154 ? -13.584 3.466 12.537 1.00 97.25 154 ALA A O 1
ATOM 1187 N N . PRO A 1 155 ? -12.473 1.613 11.907 1.00 97.12 155 PRO A N 1
ATOM 1188 C CA . PRO A 1 155 ? -13.313 0.720 12.696 1.00 97.12 155 PRO A CA 1
ATOM 1189 C C . PRO A 1 155 ? -12.986 0.859 14.189 1.00 97.12 155 PRO A C 1
ATOM 1191 O O . PRO A 1 155 ? -11.913 1.326 14.559 1.00 97.12 155 PRO A O 1
ATOM 1194 N N . ALA A 1 156 ? -13.898 0.415 15.056 1.00 92.31 156 ALA A N 1
ATOM 1195 C CA . ALA A 1 156 ? -13.667 0.390 16.500 1.00 92.31 156 ALA A CA 1
ATOM 1196 C C . ALA A 1 156 ? -12.567 -0.626 16.895 1.00 92.31 156 ALA A C 1
ATOM 1198 O O . ALA A 1 156 ? -12.418 -1.654 16.223 1.00 92.31 156 ALA A O 1
ATOM 1199 N N . PRO A 1 157 ? -11.849 -0.421 18.021 1.00 94.50 157 PRO A N 1
ATOM 1200 C CA . PRO A 1 157 ? -11.889 0.730 18.949 1.00 94.50 157 PRO A CA 1
ATOM 1201 C C . PRO A 1 157 ? -11.246 1.992 18.333 1.00 94.50 157 PRO A C 1
ATOM 1203 O O . PRO A 1 157 ? -10.811 1.910 17.199 1.00 94.50 157 PRO A O 1
ATOM 1206 N N . PRO A 1 158 ? -11.147 3.151 19.018 1.00 95.00 158 PRO A N 1
ATOM 1207 C CA . PRO A 1 158 ? -10.347 4.272 18.513 1.00 95.00 158 PRO A CA 1
ATOM 1208 C C . PRO A 1 158 ? -8.926 3.830 18.119 1.00 95.00 158 PRO A C 1
ATOM 1210 O O . PRO A 1 158 ? -8.234 3.192 18.916 1.00 95.00 158 PRO A O 1
ATOM 1213 N N . LEU A 1 159 ? -8.515 4.149 16.889 1.00 97.38 159 LEU A N 1
ATOM 1214 C CA . LEU A 1 159 ? -7.233 3.748 16.300 1.00 97.38 159 LEU A CA 1
ATOM 1215 C C . LEU A 1 159 ? -6.347 4.975 16.049 1.00 97.38 159 LEU A C 1
ATOM 1217 O O . LEU A 1 159 ? -6.878 6.067 15.850 1.00 97.38 159 LEU A O 1
ATOM 1221 N N . PRO A 1 160 ? -5.012 4.813 16.046 1.00 95.19 160 PRO A N 1
ATOM 1222 C CA . PRO A 1 160 ? -4.104 5.868 15.605 1.00 95.19 160 PRO A CA 1
ATOM 1223 C C . PRO A 1 160 ? -4.352 6.256 14.144 1.00 95.19 160 PRO A C 1
ATOM 1225 O O . PRO A 1 160 ? -4.711 5.410 13.320 1.00 95.19 160 PRO A O 1
ATOM 1228 N N . ASP A 1 161 ? -4.091 7.517 13.811 1.00 95.62 161 ASP A N 1
ATOM 1229 C CA . ASP A 1 161 ? -4.178 7.988 12.431 1.00 95.62 161 ASP A CA 1
ATOM 1230 C C . ASP A 1 161 ? -3.125 7.287 11.560 1.00 95.62 161 ASP A C 1
ATOM 1232 O O . ASP A 1 161 ? -1.936 7.286 11.909 1.00 95.62 161 ASP A O 1
ATOM 1236 N N . PRO A 1 162 ? -3.521 6.676 10.429 1.00 94.81 162 PRO A N 1
ATOM 1237 C CA . PRO A 1 162 ? -2.566 6.038 9.545 1.00 94.81 162 PRO A CA 1
ATOM 1238 C C . PRO A 1 162 ? -1.652 7.091 8.892 1.00 94.81 162 PRO A C 1
ATOM 1240 O O . PRO A 1 162 ? -2.093 8.197 8.570 1.00 94.81 162 PRO A O 1
ATOM 1243 N N . PRO A 1 163 ? -0.369 6.764 8.649 1.00 92.94 163 PRO A N 1
ATOM 1244 C CA . PRO A 1 163 ? 0.498 7.602 7.825 1.00 92.94 163 PRO A CA 1
ATOM 1245 C C . PRO A 1 163 ? -0.060 7.752 6.404 1.00 92.94 163 PRO A C 1
ATOM 1247 O O . PRO A 1 163 ? -0.849 6.926 5.948 1.00 92.94 163 PRO A O 1
ATOM 1250 N N . ILE A 1 164 ? 0.422 8.762 5.668 1.00 91.81 164 ILE A N 1
ATOM 1251 C CA . ILE A 1 164 ? 0.016 8.990 4.273 1.00 91.81 164 ILE A CA 1
ATOM 1252 C C . ILE A 1 164 ? 0.215 7.712 3.455 1.00 91.81 164 ILE A C 1
ATOM 1254 O O . ILE A 1 164 ? 1.333 7.209 3.299 1.00 91.81 164 ILE A O 1
ATOM 1258 N N . TRP A 1 165 ? -0.896 7.220 2.920 1.00 91.12 165 TRP A N 1
ATOM 1259 C CA . TRP A 1 165 ? -0.966 6.038 2.083 1.00 91.12 165 TRP A CA 1
ATOM 1260 C C . TRP A 1 165 ? -0.977 6.449 0.597 1.00 91.12 165 TRP A C 1
ATOM 1262 O O . TRP A 1 165 ? -1.575 7.470 0.256 1.00 91.12 165 TRP A O 1
ATOM 1272 N N . PRO A 1 166 ? -0.360 5.683 -0.321 1.00 89.50 166 PRO A N 1
ATOM 1273 C CA . PRO A 1 166 ? 0.312 4.409 -0.093 1.00 89.50 166 PRO A CA 1
ATOM 1274 C C . PRO A 1 166 ? 1.710 4.524 0.508 1.00 89.50 166 PRO A C 1
ATOM 1276 O O . PRO A 1 166 ? 2.491 5.415 0.176 1.00 89.50 166 PRO A O 1
ATOM 1279 N N . LEU A 1 167 ? 2.057 3.533 1.330 1.00 89.31 167 LEU A N 1
ATOM 1280 C CA . LEU A 1 167 ? 3.391 3.398 1.905 1.00 89.31 167 LEU A CA 1
ATOM 1281 C C . LEU A 1 167 ? 4.381 2.787 0.899 1.00 89.31 167 LEU A C 1
ATOM 1283 O O . LEU A 1 167 ? 3.977 2.011 0.022 1.00 89.31 167 LEU A O 1
ATOM 1287 N N . PRO A 1 168 ? 5.684 3.114 1.011 1.00 85.94 168 PRO A N 1
ATOM 1288 C CA . PRO A 1 168 ? 6.711 2.386 0.283 1.00 85.94 168 PRO A CA 1
ATOM 1289 C C . PRO A 1 168 ? 6.746 0.920 0.754 1.00 85.94 168 PRO A C 1
ATOM 1291 O O . PRO A 1 168 ? 6.488 0.654 1.930 1.00 85.94 168 PRO A O 1
ATOM 1294 N N . PRO A 1 169 ? 7.056 -0.023 -0.144 1.00 85.19 169 PRO A N 1
ATOM 1295 C CA . PRO A 1 169 ? 7.111 -1.449 0.173 1.00 85.19 169 PRO A CA 1
ATOM 1296 C C . PRO A 1 169 ? 8.230 -1.778 1.174 1.00 85.19 169 PRO A C 1
ATOM 1298 O O . PRO A 1 169 ? 9.237 -1.069 1.234 1.00 85.19 169 PRO A O 1
ATOM 1301 N N . ALA A 1 170 ? 8.036 -2.865 1.924 1.00 85.62 170 ALA A N 1
ATOM 1302 C CA . ALA A 1 170 ? 8.899 -3.349 3.001 1.00 85.62 170 ALA A CA 1
ATOM 1303 C C . ALA A 1 170 ? 9.201 -4.862 2.840 1.00 85.62 170 ALA A C 1
ATOM 1305 O O . ALA A 1 170 ? 8.251 -5.634 2.661 1.00 85.62 170 ALA A O 1
ATOM 1306 N N . PRO A 1 171 ? 10.477 -5.303 2.890 1.00 79.88 171 PRO A N 1
ATOM 1307 C CA . PRO A 1 171 ? 11.674 -4.463 2.833 1.00 79.88 171 PRO A CA 1
ATOM 1308 C C . PRO A 1 171 ? 11.758 -3.775 1.460 1.00 79.88 171 PRO A C 1
ATOM 1310 O O . PRO A 1 171 ? 11.511 -4.388 0.421 1.00 79.88 171 PRO A O 1
ATOM 1313 N N . GLY A 1 172 ? 12.061 -2.477 1.441 1.00 86.06 172 GLY A N 1
ATOM 1314 C CA . GLY A 1 172 ? 12.150 -1.713 0.192 1.00 86.06 172 GLY A CA 1
ATOM 1315 C C . GLY A 1 172 ? 13.390 -2.060 -0.642 1.00 86.06 172 GLY A C 1
ATOM 1316 O O . GLY A 1 172 ? 14.310 -2.726 -0.175 1.00 86.06 172 GLY A O 1
ATOM 1317 N N . TRP A 1 173 ? 13.473 -1.531 -1.866 1.00 92.62 173 TRP A N 1
ATOM 1318 C CA . TRP A 1 173 ? 14.627 -1.725 -2.767 1.00 92.62 173 TRP A CA 1
ATOM 1319 C C . TRP A 1 173 ? 15.606 -0.540 -2.773 1.00 92.62 173 TRP A C 1
ATOM 1321 O O . TRP A 1 173 ? 16.250 -0.244 -3.779 1.00 92.62 173 TRP A O 1
ATOM 1331 N N . GLY A 1 174 ? 15.708 0.156 -1.640 1.00 89.31 174 GLY A N 1
ATOM 1332 C CA . GLY A 1 174 ? 16.509 1.370 -1.500 1.00 89.31 174 GLY A CA 1
ATOM 1333 C C . GLY A 1 174 ? 15.852 2.615 -2.106 1.00 89.31 174 GLY A C 1
ATOM 1334 O O . GLY A 1 174 ? 14.696 2.612 -2.542 1.00 89.31 174 GLY A O 1
ATOM 1335 N N . ARG A 1 175 ? 16.600 3.718 -2.104 1.00 87.06 175 ARG A N 1
ATOM 1336 C CA . ARG A 1 175 ? 16.214 4.999 -2.708 1.00 87.06 175 ARG A CA 1
ATOM 1337 C C . ARG A 1 175 ? 17.186 5.349 -3.828 1.00 87.06 175 ARG A C 1
ATOM 1339 O O . ARG A 1 175 ? 18.274 4.783 -3.888 1.00 87.06 175 ARG A O 1
ATOM 1346 N N . ALA A 1 176 ? 16.767 6.218 -4.740 1.00 81.25 176 ALA A N 1
ATOM 1347 C CA . ALA A 1 176 ? 17.728 6.901 -5.594 1.00 81.25 176 ALA A CA 1
ATOM 1348 C C . ALA A 1 176 ? 18.597 7.808 -4.712 1.00 81.25 176 ALA A C 1
ATOM 1350 O O . ALA A 1 176 ? 18.081 8.410 -3.763 1.00 81.25 176 ALA A O 1
ATOM 1351 N N . ASP A 1 177 ? 19.895 7.864 -4.997 1.00 69.75 177 ASP A N 1
ATOM 1352 C CA . ASP A 1 177 ? 20.792 8.793 -4.318 1.00 69.75 177 ASP A CA 1
ATOM 1353 C C . ASP A 1 177 ? 20.308 10.227 -4.575 1.00 69.75 177 ASP A C 1
ATOM 1355 O O . ASP A 1 177 ? 19.820 10.543 -5.665 1.00 69.75 177 ASP A O 1
ATOM 1359 N N . ALA A 1 178 ? 20.387 11.087 -3.559 1.00 51.03 178 ALA A N 1
ATOM 1360 C CA . ALA A 1 178 ? 20.158 12.509 -3.765 1.00 51.03 178 ALA A CA 1
ATOM 1361 C C . ALA A 1 178 ? 21.310 13.035 -4.632 1.00 51.03 178 ALA A C 1
ATOM 1363 O O . ALA A 1 178 ? 22.457 13.020 -4.186 1.00 51.03 178 ALA A O 1
ATOM 1364 N N . ALA A 1 179 ? 20.999 13.406 -5.875 1.00 41.97 179 ALA A N 1
ATOM 1365 C CA . ALA A 1 179 ? 21.921 14.124 -6.750 1.00 41.97 179 ALA A CA 1
ATOM 1366 C C . ALA A 1 179 ? 22.223 15.523 -6.197 1.00 41.97 179 ALA A C 1
ATOM 1368 O O . ALA A 1 179 ? 21.297 16.135 -5.609 1.00 41.97 179 ALA A O 1
#

Solvent-accessible surface area (backbone atoms only — not comparable to full-atom values): 10250 Å² total; per-residue (Å²): 108,30,62,55,36,47,51,47,40,49,40,50,49,26,26,68,68,76,48,86,74,78,88,75,84,68,70,50,99,77,46,54,46,68,61,27,46,51,54,33,61,60,46,62,82,67,51,56,79,76,30,38,66,29,73,31,72,45,97,89,41,38,28,38,38,34,58,53,51,58,57,52,50,52,51,50,51,61,52,50,47,35,72,63,70,75,83,47,48,54,84,70,54,54,67,69,56,46,54,53,51,44,55,44,48,50,45,29,37,33,78,65,46,40,57,35,28,31,42,31,22,72,77,72,78,44,73,48,78,35,75,37,35,69,53,66,40,68,42,46,47,38,53,53,47,22,26,51,64,71,76,40,73,77,64,68,58,95,70,74,84,66,67,82,60,83,69,72,59,54,89,60,67,54,61,64,79,88,127

pLDDT: mean 89.39, std 12.6, range [41.97, 98.5]

Nearest PDB structures (foldseek):
  2nsf-assembly1_A  TM=7.802E-01  e=4.407E-07  Corynebacterium glutamicum
  2nsg-assembly1_A  TM=7.558E-01  e=2.478E-07  Corynebacterium glutamicum
  6w21-assembly1_E  TM=2.681E-01  e=9.570E+00  Escherichia coli K-12

Sequence (179 aa):
MAGAADAYVRLLDVARTGTEAGIEDSSGPDADLDASLTRLFARVPALPVPAWQNLVTARAGWRHPAWFTLLRCWRELETHHVDLDAGYEPADWPAAYVAWALDQTFATLAERDFPLARAEATDLGRIWKLTGGGPVVRAPAHVLLGWLAGRTPAPAPPLPDPPIWPLPPAPGWGRADAA

Foldseek 3Di:
DLVLLQVLLQQLVCLQPVDRDDDPCCPDVPRDSVVSVVSSVVSVVVRDPVSQQDWGADPVFFIDGSVVSVLVVLVCVLVVVLVVVPPRALVNDDPVNLVVQVVFQLLVCQVVLFAEQKEAAPVVRDIRGHRNHHYYYYYHSSQVVCQLQVNDPHDDDDGDRHDHPDDAGPVTPGGDDDD

Secondary structure (DSSP, 8-state):
-HHHHHHHHHHHHHHHHSS---------TT--HHHHHHHHHHHHHHS-GGGGGSEEE-TTSBEEETTHHHHHHHHHHHHHHHHTTSS--GGGS-HHHHHHHHHHHHHHHHHTT-S-SEEEETTTTEEEE-SS---EEEE-HHHHHHHHTTSSPPPSS--PPPPSSSPPPSS---B----